Protein AF-A0A8J2F050-F1 (afdb_monomer_lite)

Sequence (295 aa):
QVCKSCNAADGFHLDASVQLCKQNVCYCDGGVAATGAACTTHNTQICTRCIDDGYRLEDKKCMKNVCNCENGEAETGALCIIDGGNICSKCDYDGYRIVPHPLSGANSCAQNICKCDDGDPATGPECTTHDANICTRCDDPANFRLEGGHCKQNNCTCTSGTPAGPTQLIPCSRHNGHICASCDHDGLTLDFRTGHCIQNVCRCDNGFAATGPDCRVNGSNTCDSCEHEGYRLEHGNCLENVCACLNGKSATGANCTANGGDICQTCENAGYTMDADKKCVQNICICDNGDARWG

Secondary structure (DSSP, 8-state):
---S---GGGTEEEETTTTEEEEPP-B-TTEEEP-GGG--STT-B-EEEE-STTEEEETTEEEEP--B-TTEEEP-GGG--STT-B-EEEE-TBTEEEEE-TTT--EEEEE---B-SSEEEP-GGG--STT-B-EEEES-TTTEEEETTEEEEP--B-TTEEEP-TTSSS---STT-B-EEEE-STTEEEETTTTEEEE-B-B-TTEEEPBGGG-SSTT-B-EEEESSTTEEEETTEEEEPB-B-TTEEEPBGGG-SSTT-B-EEEE-STTEEE-TTS-EEE-----TTS-----

Radius of gyration: 55.77 Å; chains: 1; bounding box: 109×32×174 Å

pLDDT: mean 90.18, std 8.24, range [50.69, 97.56]

Foldseek 3Di:
DAAPADDLQQQWGQDPVRRDIDGADEDADQADTDGTSQRSHHHYHAHPAGPQAQWGQDPRHTDGADEAADQADGDGGRLSRDHPHHAHPTGHAQFWDWDQDPPHRHTHIDGADEAAPFADGDHGNQNRHHPHHFHPDGNCLQQFDQDPRHTHGADEDEPFAAGAHCPALWHNRHHHHHAHRAGDDFQWGADSVGRHTDGAWEAADQAATDIGNQRRDRHHHFHPAGDDQQFDQDPRHTAGAWEDADQAATDIGNQHRHRPHHAHPDRDHPQWDQDPRRHTDGDDPDDPPDDDDDD

Structure (mmCIF, N/CA/C/O backbone):
data_AF-A0A8J2F050-F1
#
_entry.id   AF-A0A8J2F050-F1
#
loop_
_atom_site.group_PDB
_atom_site.id
_atom_site.type_symbol
_atom_site.label_atom_id
_atom_site.label_alt_id
_atom_site.label_comp_id
_atom_site.label_asym_id
_atom_site.label_entity_id
_atom_site.label_seq_id
_atom_site.pdbx_PDB_ins_code
_atom_site.Cartn_x
_atom_site.Cartn_y
_atom_site.Cartn_z
_atom_site.occupancy
_atom_site.B_iso_or_equiv
_atom_site.auth_seq_id
_atom_site.auth_comp_id
_atom_site.auth_asym_id
_atom_site.auth_atom_id
_atom_site.pdbx_PDB_model_num
ATOM 1 N N . GLN A 1 1 ? -50.524 -7.216 82.141 1.00 64.62 1 GLN A N 1
ATOM 2 C CA . GLN A 1 1 ? -49.276 -7.913 82.517 1.00 64.62 1 GLN A CA 1
ATOM 3 C C . GLN A 1 1 ? -48.123 -7.135 81.907 1.00 64.62 1 GLN A C 1
ATOM 5 O O . GLN A 1 1 ? -48.278 -6.688 80.781 1.00 64.62 1 GLN A O 1
ATOM 10 N N . VAL A 1 2 ? -47.039 -6.921 82.652 1.00 79.38 2 VAL A N 1
ATOM 11 C CA . VAL A 1 2 ? -45.817 -6.246 82.180 1.00 79.38 2 VAL A CA 1
ATOM 12 C C . VAL A 1 2 ? -44.709 -7.285 82.002 1.00 79.38 2 VAL A C 1
ATOM 14 O O . VAL A 1 2 ? -44.584 -8.196 82.822 1.00 79.38 2 VAL A O 1
ATOM 17 N N . CYS A 1 3 ? -43.953 -7.190 80.912 1.00 83.69 3 CYS A N 1
ATOM 18 C CA . CYS A 1 3 ? -42.915 -8.144 80.529 1.00 83.69 3 CYS A CA 1
ATOM 19 C C . CYS A 1 3 ? -41.569 -7.759 81.162 1.00 83.69 3 CYS A C 1
ATOM 21 O O . CYS A 1 3 ? -41.165 -6.605 81.100 1.00 83.69 3 CYS A O 1
ATOM 23 N N . LYS A 1 4 ? -40.847 -8.731 81.738 1.00 83.12 4 LYS A N 1
ATOM 24 C CA . LYS A 1 4 ? -39.485 -8.522 82.277 1.00 83.12 4 LYS A CA 1
ATOM 25 C C . LYS A 1 4 ? -38.400 -8.636 81.195 1.00 83.12 4 LYS A C 1
ATOM 27 O O . LYS A 1 4 ? -37.345 -8.023 81.306 1.00 83.12 4 LYS A O 1
ATOM 32 N N . SER A 1 5 ? -38.654 -9.436 80.166 1.00 86.25 5 SER A N 1
ATOM 33 C CA . SER A 1 5 ? -37.809 -9.623 78.986 1.00 86.25 5 SER A CA 1
ATOM 34 C C . SER A 1 5 ? -38.660 -10.186 77.843 1.00 86.25 5 SER A C 1
ATOM 36 O O . SER A 1 5 ? -39.777 -10.655 78.074 1.00 86.25 5 SER A O 1
ATOM 38 N N . CYS A 1 6 ? -38.139 -10.130 76.618 1.00 87.69 6 CYS A N 1
ATOM 39 C CA . CYS A 1 6 ? -38.795 -10.641 75.414 1.00 87.69 6 CYS A CA 1
ATOM 40 C C . CYS A 1 6 ? -37.850 -11.580 74.663 1.00 87.69 6 CYS A C 1
ATOM 42 O O . CYS A 1 6 ? -36.630 -11.411 74.733 1.00 87.69 6 CYS A O 1
ATOM 44 N N . ASN A 1 7 ? -38.403 -12.570 73.958 1.00 86.50 7 ASN A N 1
ATOM 45 C CA . ASN A 1 7 ? -37.595 -13.500 73.182 1.00 86.50 7 ASN A CA 1
ATOM 46 C C . ASN A 1 7 ? -37.161 -12.859 71.856 1.00 86.50 7 ASN A C 1
ATOM 48 O O . ASN A 1 7 ? -37.941 -12.769 70.907 1.00 86.50 7 ASN A O 1
ATOM 52 N N . ALA A 1 8 ? -35.896 -12.446 71.787 1.00 79.50 8 ALA A N 1
ATOM 53 C CA . ALA A 1 8 ? -35.310 -11.902 70.567 1.00 79.50 8 ALA A CA 1
ATOM 54 C C . ALA A 1 8 ? -35.255 -12.935 69.424 1.00 79.50 8 ALA A C 1
ATOM 56 O O . ALA A 1 8 ? -35.347 -12.547 68.261 1.00 79.50 8 ALA A O 1
ATOM 57 N N . ALA A 1 9 ? -35.163 -14.236 69.737 1.00 80.38 9 ALA A N 1
ATOM 58 C CA . ALA A 1 9 ? -35.137 -15.306 68.736 1.00 80.38 9 ALA A CA 1
ATOM 59 C C . ALA A 1 9 ? -36.493 -15.505 68.037 1.00 80.38 9 ALA A C 1
ATOM 61 O O . ALA A 1 9 ? -36.522 -15.919 66.883 1.00 80.38 9 ALA A O 1
ATOM 62 N N . ASP A 1 10 ? -37.599 -15.136 68.692 1.00 87.00 10 ASP A N 1
ATOM 63 C CA . ASP A 1 10 ? -38.940 -15.141 68.087 1.00 87.00 10 ASP A CA 1
ATOM 64 C C . ASP A 1 10 ? -39.255 -13.818 67.360 1.00 87.00 10 ASP A C 1
ATOM 66 O O . ASP A 1 10 ? -40.350 -13.636 66.828 1.00 87.00 10 ASP A O 1
ATOM 70 N N . GLY A 1 11 ? -38.298 -12.881 67.327 1.00 90.69 11 GLY A N 1
ATOM 71 C CA . GLY A 1 11 ? -38.446 -11.585 66.672 1.00 90.69 11 GLY A CA 1
ATOM 72 C C . GLY A 1 11 ? -39.205 -10.553 67.504 1.00 90.69 11 GLY A C 1
ATOM 73 O O . GLY A 1 11 ? -39.980 -9.784 66.940 1.00 90.69 11 GLY A O 1
ATOM 74 N N . PHE A 1 12 ? -39.007 -10.515 68.827 1.00 92.69 12 PHE A N 1
ATOM 75 C CA . PHE A 1 12 ? -39.613 -9.516 69.719 1.00 92.69 12 PHE A CA 1
ATOM 76 C C . PHE A 1 12 ? -38.568 -8.721 70.518 1.00 92.69 12 PHE A C 1
ATOM 78 O O . PHE A 1 12 ? -37.541 -9.262 70.926 1.00 92.69 12 PHE A O 1
ATOM 85 N N . HIS A 1 13 ? -38.869 -7.455 70.820 1.00 92.56 13 HIS A N 1
ATOM 86 C CA . HIS A 1 13 ? -38.111 -6.598 71.739 1.00 92.56 13 HIS A CA 1
ATOM 87 C C . HIS A 1 13 ? -39.018 -6.064 72.851 1.00 92.56 13 HIS A C 1
ATOM 89 O O . HIS A 1 13 ? -40.238 -5.983 72.695 1.00 92.56 13 HIS A O 1
ATOM 95 N N . LEU A 1 14 ? -38.418 -5.701 73.987 1.00 91.62 14 LEU A N 1
ATOM 96 C CA . LEU A 1 14 ? -39.129 -5.045 75.080 1.00 91.62 14 LEU A CA 1
ATOM 97 C C . LEU A 1 14 ? -39.243 -3.548 74.782 1.00 91.62 14 LEU A C 1
ATOM 99 O O . LEU A 1 14 ? -38.231 -2.851 74.720 1.00 91.62 14 LEU A O 1
ATOM 103 N N . ASP A 1 15 ? -40.465 -3.047 74.631 1.00 89.31 15 ASP A N 1
ATOM 104 C CA . ASP A 1 15 ? -40.714 -1.610 74.568 1.00 89.31 15 ASP A CA 1
ATOM 105 C C . ASP A 1 15 ? -40.617 -1.031 75.984 1.00 89.31 15 ASP A C 1
ATOM 107 O O . ASP A 1 15 ? -41.458 -1.307 76.844 1.00 89.31 15 ASP A O 1
ATOM 111 N N . ALA A 1 16 ? -39.573 -0.243 76.239 1.00 85.62 16 ALA A N 1
ATOM 112 C CA . ALA A 1 16 ? -39.291 0.292 77.567 1.00 85.62 16 ALA A CA 1
ATOM 113 C C . ALA A 1 16 ? -40.362 1.277 78.068 1.00 85.62 16 ALA A C 1
ATOM 115 O O . ALA A 1 16 ? -40.534 1.416 79.281 1.00 85.62 16 ALA A O 1
ATOM 116 N N . SER A 1 17 ? -41.096 1.931 77.161 1.00 86.62 17 SER A N 1
ATOM 117 C CA . SER A 1 17 ? -42.113 2.931 77.492 1.00 86.62 17 SER A CA 1
ATOM 118 C C . SER A 1 17 ? -43.409 2.297 77.991 1.00 86.62 17 SER A C 1
ATOM 120 O O . SER A 1 17 ? -44.083 2.882 78.835 1.00 86.62 17 SER A O 1
ATOM 122 N N . VAL A 1 18 ? -43.753 1.103 77.496 1.00 87.81 18 VAL A N 1
ATOM 123 C CA . VAL A 1 18 ? -44.990 0.394 77.882 1.00 87.81 18 VAL A CA 1
ATOM 124 C C . VAL A 1 18 ? -44.758 -0.946 78.587 1.00 87.81 18 VAL A C 1
ATOM 126 O O . VAL A 1 18 ? -45.719 -1.556 79.045 1.00 87.81 18 VAL A O 1
ATOM 129 N N . GLN A 1 19 ? -43.505 -1.400 78.710 1.00 89.69 19 GLN A N 1
ATOM 130 C CA . GLN A 1 19 ? -43.110 -2.674 79.330 1.00 89.69 19 GLN A CA 1
ATOM 131 C C . GLN A 1 19 ? -43.841 -3.888 78.724 1.00 89.69 19 GLN A C 1
ATOM 133 O O . GLN A 1 19 ? -44.281 -4.796 79.433 1.00 89.69 19 GLN A O 1
ATOM 138 N N . LEU A 1 20 ? -43.985 -3.901 77.395 1.00 91.56 20 LEU A N 1
ATOM 139 C CA . LEU A 1 20 ? -44.617 -4.976 76.625 1.00 91.56 20 LEU A CA 1
ATOM 140 C C . LEU A 1 20 ? -43.693 -5.447 75.502 1.00 91.56 20 LEU A C 1
ATOM 142 O O . LEU A 1 20 ? -42.908 -4.667 74.964 1.00 91.56 20 LEU A O 1
ATOM 146 N N . CYS A 1 21 ? -43.818 -6.718 75.123 1.00 90.81 21 CYS A N 1
ATOM 147 C CA . CYS A 1 21 ? -43.115 -7.248 73.961 1.00 90.81 21 CYS A CA 1
ATOM 148 C C . CYS A 1 21 ? -43.784 -6.781 72.670 1.00 90.81 21 CYS A C 1
ATOM 150 O O . CYS A 1 21 ? -44.961 -7.057 72.438 1.00 90.81 21 CYS A O 1
ATOM 152 N N . LYS A 1 22 ? -43.019 -6.104 71.815 1.00 92.31 22 LYS A N 1
ATOM 153 C CA . LYS A 1 22 ? -43.427 -5.734 70.460 1.00 92.31 22 LYS A CA 1
ATOM 154 C C . LYS A 1 22 ? -42.610 -6.514 69.448 1.00 92.31 22 LYS A C 1
ATOM 156 O O . LYS A 1 22 ? -41.449 -6.838 69.694 1.00 92.31 22 LYS A O 1
ATOM 161 N N . GLN A 1 23 ? -43.223 -6.817 68.310 1.00 93.00 23 GLN A N 1
ATOM 162 C CA . GLN A 1 23 ? -42.516 -7.459 67.213 1.00 93.00 23 GLN A CA 1
ATOM 163 C C . GLN A 1 23 ? -41.405 -6.530 66.709 1.00 93.00 23 GLN A C 1
ATOM 165 O O . GLN A 1 23 ? -41.578 -5.311 66.625 1.00 93.00 23 GLN A O 1
ATOM 170 N N . ASN A 1 24 ? -40.251 -7.103 66.400 1.00 94.12 24 ASN A N 1
ATOM 171 C CA . ASN A 1 24 ? -39.153 -6.383 65.792 1.00 94.12 24 ASN A CA 1
ATOM 172 C C . ASN A 1 24 ? -39.569 -5.933 64.393 1.00 94.12 24 ASN A C 1
ATOM 174 O O . ASN A 1 24 ? -40.033 -6.723 63.572 1.00 94.12 24 ASN A O 1
ATOM 178 N N . VAL A 1 25 ? -39.376 -4.646 64.134 1.00 95.44 25 VAL A N 1
ATOM 179 C CA . VAL A 1 25 ? -39.469 -4.063 62.795 1.00 95.44 25 VAL A CA 1
ATOM 180 C C . VAL A 1 25 ? -38.055 -3.908 62.254 1.00 95.44 25 VAL A C 1
ATOM 182 O O . VAL A 1 25 ? -37.254 -3.200 62.867 1.00 95.44 25 VAL A O 1
ATOM 185 N N . CYS A 1 26 ? -37.765 -4.579 61.144 1.00 96.50 26 CYS A N 1
ATOM 186 C CA . CYS A 1 26 ? -36.526 -4.445 60.387 1.00 96.50 26 CYS A CA 1
ATOM 187 C C . CYS A 1 26 ? -36.789 -3.618 59.129 1.00 96.50 26 CYS A C 1
ATOM 189 O O . CYS A 1 26 ? -37.917 -3.566 58.638 1.00 9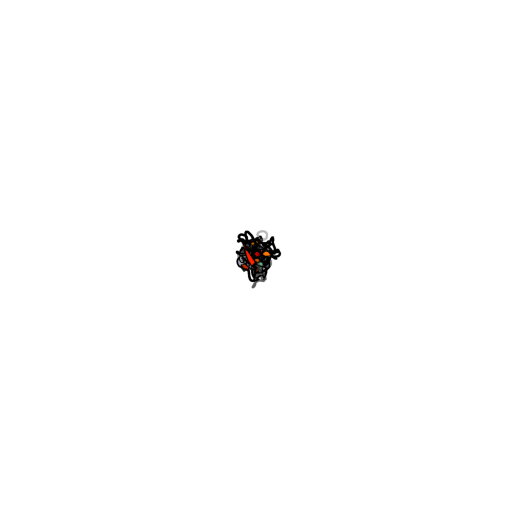6.50 26 CYS A O 1
ATOM 191 N N . TYR A 1 27 ? -35.739 -3.008 58.592 1.00 96.06 27 TYR A N 1
ATOM 192 C CA . TYR A 1 27 ? -35.771 -2.363 57.281 1.00 96.06 27 TYR A CA 1
ATOM 193 C C . TYR A 1 27 ? -34.778 -3.043 56.336 1.00 96.06 27 TYR A C 1
ATOM 195 O O . TYR A 1 27 ? -33.948 -3.854 56.752 1.00 96.06 27 TYR A O 1
ATOM 203 N N . CYS A 1 28 ? -34.894 -2.756 55.046 1.00 96.12 28 CYS A N 1
ATOM 204 C CA . CYS A 1 28 ? -33.950 -3.219 54.042 1.00 96.12 28 CYS A CA 1
ATOM 205 C C . CYS A 1 28 ? -33.912 -2.215 52.895 1.00 96.12 28 CYS A C 1
ATOM 207 O O . CYS A 1 28 ? -34.900 -2.053 52.181 1.00 96.12 28 CYS A O 1
ATOM 209 N N . ASP A 1 29 ? -32.766 -1.568 52.719 1.00 93.56 29 ASP A N 1
ATOM 210 C CA . ASP A 1 29 ? -32.526 -0.704 51.570 1.00 93.56 29 ASP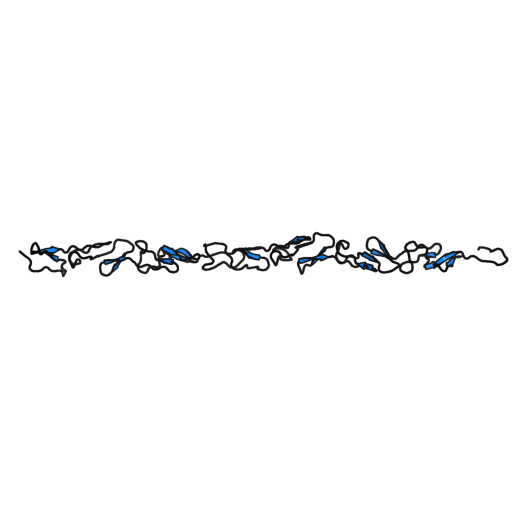 A CA 1
ATOM 211 C C . ASP A 1 29 ? -32.241 -1.578 50.338 1.00 93.56 29 ASP A C 1
ATOM 213 O O . ASP A 1 29 ? -31.371 -2.450 50.387 1.00 93.56 29 ASP A O 1
ATOM 217 N N . GLY A 1 30 ? -33.003 -1.379 49.259 1.00 88.62 30 GLY A N 1
ATOM 218 C CA . GLY A 1 30 ? -32.859 -2.105 47.987 1.00 88.62 30 GLY A CA 1
ATOM 219 C C . GLY A 1 30 ? -33.354 -3.558 47.979 1.00 88.62 30 GLY A C 1
ATOM 220 O O . GLY A 1 30 ? -32.995 -4.357 47.106 1.00 88.62 30 GLY A O 1
ATOM 221 N N . GLY A 1 31 ? -34.184 -3.943 48.954 1.00 94.50 31 GLY A N 1
ATOM 222 C CA . GLY A 1 31 ? -34.685 -5.311 49.053 1.00 94.50 31 GLY A CA 1
ATOM 223 C C . GLY A 1 31 ? -35.907 -5.493 49.948 1.00 94.50 31 GLY A C 1
ATOM 224 O O . GLY A 1 31 ? -36.623 -4.555 50.287 1.00 94.50 31 GLY A O 1
ATOM 225 N N . VAL A 1 32 ? -36.166 -6.746 50.322 1.00 96.44 32 VAL A N 1
ATOM 226 C CA . VAL A 1 32 ? -37.293 -7.124 51.188 1.00 96.44 32 VAL A CA 1
ATOM 227 C C . VAL A 1 32 ? -36.821 -7.266 52.630 1.00 96.44 32 VAL A C 1
ATOM 229 O O . VAL A 1 32 ? -36.019 -8.153 52.935 1.00 96.44 32 VAL A O 1
ATOM 232 N N . ALA A 1 33 ? -37.360 -6.438 53.526 1.00 96.69 33 ALA A N 1
ATOM 233 C CA . ALA A 1 33 ? -37.075 -6.510 54.957 1.00 96.69 33 ALA A CA 1
ATOM 234 C C . ALA A 1 33 ? -37.544 -7.836 55.580 1.00 96.69 33 ALA A C 1
ATOM 236 O O . ALA A 1 33 ? -38.615 -8.356 55.260 1.00 96.69 33 ALA A O 1
ATOM 237 N N . ALA A 1 34 ? -36.738 -8.384 56.487 1.00 95.75 34 ALA A N 1
ATOM 238 C CA . ALA A 1 34 ? -37.087 -9.566 57.261 1.00 95.75 34 ALA A CA 1
ATOM 239 C C . ALA A 1 34 ? -38.251 -9.284 58.218 1.00 95.75 34 ALA A C 1
ATOM 241 O O . ALA A 1 34 ? -38.371 -8.199 58.786 1.00 95.75 34 ALA A O 1
ATOM 242 N N . THR A 1 35 ? -39.092 -10.293 58.429 1.00 94.56 35 THR A N 1
ATOM 243 C CA . THR A 1 35 ? -40.250 -10.237 59.330 1.00 94.56 35 THR A CA 1
ATOM 244 C C . THR A 1 35 ? -40.251 -11.444 60.271 1.00 94.56 35 THR A C 1
ATOM 246 O O . THR A 1 35 ? -39.539 -12.426 60.040 1.00 94.56 35 THR A O 1
ATOM 249 N N . GLY A 1 36 ? -41.023 -11.378 61.362 1.00 91.75 36 GLY A N 1
ATOM 250 C CA . GLY A 1 36 ? -41.098 -12.473 62.337 1.00 91.75 36 GLY A CA 1
ATOM 251 C C . GLY A 1 36 ? -39.746 -12.798 62.976 1.00 91.75 36 GLY A C 1
ATOM 252 O O . GLY A 1 36 ? -38.922 -11.909 63.187 1.00 91.75 36 GLY A O 1
ATOM 253 N N . ALA A 1 37 ? -39.505 -14.085 63.232 1.00 92.50 37 ALA A N 1
ATOM 254 C CA . ALA A 1 37 ? -38.274 -14.588 63.847 1.00 92.50 37 ALA A CA 1
ATOM 255 C C . ALA A 1 37 ? -36.991 -14.259 63.053 1.00 92.50 37 ALA A C 1
ATOM 257 O O . ALA A 1 37 ? -35.904 -14.210 63.624 1.00 92.50 37 ALA A O 1
ATOM 258 N N . ALA A 1 38 ? -37.093 -13.985 61.745 1.00 93.31 38 ALA A N 1
ATOM 259 C CA . ALA A 1 38 ? -35.943 -13.582 60.933 1.00 93.31 38 ALA A CA 1
ATOM 260 C C . ALA A 1 38 ? -35.466 -12.148 61.240 1.00 93.31 38 ALA A C 1
ATOM 262 O O . ALA A 1 38 ? -34.299 -11.828 61.005 1.00 93.31 38 ALA A O 1
ATOM 263 N N . CYS A 1 39 ? -36.338 -11.293 61.790 1.00 94.94 39 CYS A N 1
ATOM 264 C CA . CYS A 1 39 ? -35.989 -9.956 62.257 1.00 94.94 39 CYS A CA 1
ATOM 265 C C . CYS A 1 39 ? -35.477 -10.022 63.707 1.00 94.94 39 CYS A C 1
ATOM 267 O O . CYS A 1 39 ? -36.205 -9.781 64.669 1.00 94.94 39 CYS A O 1
ATOM 269 N N . THR A 1 40 ? -34.208 -10.391 63.881 1.00 92.56 40 THR A N 1
ATOM 270 C CA . THR A 1 40 ? -33.625 -10.711 65.200 1.00 92.56 40 THR A CA 1
ATOM 271 C C . THR A 1 40 ? -33.398 -9.497 66.100 1.00 92.56 40 THR A C 1
ATOM 273 O O . THR A 1 40 ? -33.141 -9.644 67.294 1.00 92.56 40 THR A O 1
ATOM 276 N N . THR A 1 41 ? -33.441 -8.282 65.552 1.00 92.12 41 THR A N 1
ATOM 277 C CA . THR A 1 41 ? -33.183 -7.050 66.305 1.00 92.12 41 THR A CA 1
ATOM 278 C C . THR A 1 41 ? -34.050 -5.929 65.753 1.00 92.12 41 THR A C 1
ATOM 280 O O . THR A 1 41 ? -34.156 -5.761 64.544 1.00 92.12 41 THR A O 1
ATOM 283 N N . HIS A 1 42 ? -34.707 -5.174 66.632 1.00 91.88 42 HIS A N 1
ATOM 284 C CA . HIS A 1 42 ? -35.528 -4.048 66.205 1.00 91.88 42 HIS A CA 1
ATOM 285 C C . HIS A 1 42 ? -34.667 -2.927 65.612 1.00 91.88 42 HIS A C 1
ATOM 287 O O . HIS A 1 42 ? -33.605 -2.606 66.144 1.00 91.88 42 HIS A O 1
ATOM 293 N N . ASN A 1 43 ? -35.167 -2.311 64.540 1.00 92.25 43 ASN A N 1
ATOM 294 C CA . ASN A 1 43 ? -34.572 -1.170 63.857 1.00 92.25 43 ASN A CA 1
ATOM 295 C C . ASN A 1 43 ? -33.184 -1.461 63.263 1.00 92.25 43 ASN A C 1
ATOM 297 O O . ASN A 1 43 ? -32.309 -0.595 63.241 1.00 92.25 43 ASN A O 1
ATOM 301 N N . THR A 1 44 ? -32.975 -2.687 62.777 1.00 94.38 44 THR A N 1
ATOM 302 C CA . THR A 1 44 ? -31.764 -3.072 62.047 1.00 94.38 44 THR A CA 1
ATOM 303 C C . THR A 1 44 ? -32.067 -3.400 60.590 1.00 94.38 44 THR A C 1
ATOM 305 O O . THR A 1 44 ? -33.189 -3.770 60.224 1.00 94.38 44 THR A O 1
ATOM 308 N N . GLN A 1 45 ? -31.039 -3.251 59.753 1.00 95.38 45 GLN A N 1
ATOM 309 C CA . GLN A 1 45 ? -31.098 -3.647 58.356 1.00 95.38 45 GLN A CA 1
ATOM 310 C C . GLN A 1 45 ? -30.942 -5.166 58.257 1.00 95.38 45 GLN A C 1
ATOM 312 O O . GLN A 1 45 ? -29.851 -5.692 58.484 1.00 95.38 45 GLN A O 1
ATOM 317 N N . ILE A 1 46 ? -32.034 -5.860 57.939 1.00 95.88 46 ILE A N 1
ATOM 318 C CA . ILE A 1 46 ? -32.040 -7.304 57.697 1.00 95.88 46 ILE A CA 1
ATOM 319 C C . ILE A 1 46 ? -32.881 -7.566 56.453 1.00 95.88 46 ILE A C 1
ATOM 321 O O . ILE A 1 46 ? -34.104 -7.454 56.470 1.00 95.88 46 ILE A O 1
ATOM 325 N N . CYS A 1 47 ? -32.206 -7.931 55.377 1.00 97.25 47 CYS A N 1
ATOM 326 C CA . CYS A 1 47 ? -32.763 -8.242 54.075 1.00 97.25 47 CYS A CA 1
ATOM 327 C C . CYS A 1 47 ? -32.942 -9.756 53.912 1.00 97.25 47 CYS A C 1
ATOM 329 O O . CYS A 1 47 ? -32.088 -10.546 54.316 1.00 97.25 47 CYS A O 1
ATOM 331 N N . THR A 1 48 ? -34.047 -10.164 53.290 1.00 96.44 48 THR A N 1
ATOM 332 C CA . THR A 1 48 ? -34.314 -11.565 52.902 1.00 96.44 48 THR A CA 1
ATOM 333 C C . THR A 1 48 ? -33.968 -11.839 51.444 1.00 96.44 48 THR A C 1
ATOM 335 O O . THR A 1 48 ? -33.599 -12.956 51.097 1.00 96.44 48 THR A O 1
ATOM 338 N N . ARG A 1 49 ? -34.064 -10.814 50.595 1.00 95.50 49 ARG A N 1
ATOM 339 C CA . ARG A 1 49 ? -33.573 -10.793 49.216 1.00 95.50 49 ARG A CA 1
ATOM 340 C C . ARG A 1 49 ? -33.413 -9.353 48.759 1.00 95.50 49 ARG A C 1
ATOM 342 O O . ARG A 1 49 ? -34.113 -8.475 49.268 1.00 95.50 49 ARG A O 1
ATOM 349 N N . CYS A 1 50 ? -32.565 -9.149 47.765 1.00 95.06 50 CYS A N 1
ATOM 350 C CA . CYS A 1 50 ? -32.484 -7.890 47.037 1.00 95.06 50 CYS A CA 1
ATOM 351 C C . CYS A 1 50 ? -33.501 -7.900 45.896 1.00 95.06 50 CYS A C 1
ATOM 353 O O . CYS A 1 50 ? -33.843 -8.965 45.375 1.00 95.06 50 CYS A O 1
ATOM 355 N N . ILE A 1 51 ? -34.071 -6.735 45.604 1.00 92.50 51 ILE A N 1
ATOM 356 C CA . ILE A 1 51 ? -35.026 -6.553 44.499 1.00 92.50 51 ILE A CA 1
ATOM 357 C C . ILE A 1 51 ? -34.408 -5.673 43.416 1.00 92.50 51 ILE A C 1
ATOM 359 O O . ILE A 1 51 ? -34.749 -5.831 42.250 1.00 92.50 51 ILE A O 1
ATOM 363 N N . ASP A 1 52 ? -33.496 -4.787 43.807 1.00 89.56 52 ASP A N 1
ATOM 364 C CA . ASP A 1 52 ? -32.796 -3.919 42.879 1.00 89.56 52 ASP A CA 1
ATOM 365 C C . ASP A 1 52 ? -31.742 -4.723 42.110 1.00 89.56 52 ASP A C 1
ATOM 367 O O . ASP A 1 52 ? -30.917 -5.426 42.706 1.00 89.56 52 ASP A O 1
ATOM 371 N N . ASP A 1 53 ? -31.760 -4.604 40.783 1.00 88.25 53 ASP A N 1
ATOM 372 C CA . ASP A 1 53 ? -30.711 -5.153 39.928 1.00 88.25 53 ASP A CA 1
ATOM 373 C C . ASP A 1 53 ? -29.351 -4.554 40.308 1.00 88.25 53 ASP A C 1
ATOM 375 O O . ASP A 1 53 ? -29.246 -3.404 40.744 1.00 88.25 53 ASP A O 1
ATOM 379 N N . GLY A 1 54 ? -28.285 -5.336 40.143 1.00 90.19 54 GLY A N 1
ATOM 380 C CA . GLY A 1 54 ? -26.939 -4.905 40.521 1.00 90.19 54 GLY A CA 1
ATOM 381 C C . GLY A 1 54 ? -26.621 -5.022 42.013 1.00 90.19 54 GLY A C 1
ATOM 382 O O . GLY A 1 54 ? -25.615 -4.471 42.463 1.00 90.19 54 GLY A O 1
ATOM 383 N N . TYR A 1 55 ? -27.448 -5.735 42.782 1.00 93.94 55 TYR A N 1
ATOM 384 C CA . TYR A 1 55 ? -27.211 -6.022 44.195 1.00 93.94 55 TYR A CA 1
ATOM 385 C C . TYR A 1 55 ? -27.235 -7.528 44.482 1.00 93.94 55 TYR A C 1
ATOM 387 O O . TYR A 1 55 ? -28.086 -8.264 43.982 1.00 93.94 55 TYR A O 1
ATOM 395 N N . ARG A 1 56 ? -26.340 -7.973 45.367 1.00 94.56 56 ARG A N 1
ATOM 396 C CA . ARG A 1 56 ? -26.317 -9.317 45.955 1.00 94.56 56 ARG A CA 1
ATOM 397 C C . ARG A 1 56 ? -26.677 -9.263 47.434 1.00 94.56 56 ARG A C 1
ATOM 399 O O . ARG A 1 56 ? -26.412 -8.277 48.122 1.00 94.56 56 ARG A O 1
ATOM 406 N N . LEU A 1 57 ? -27.253 -10.350 47.938 1.00 94.94 57 LEU A N 1
ATOM 407 C CA . LEU A 1 57 ? -27.473 -10.518 49.371 1.00 94.94 57 LEU A CA 1
ATOM 408 C C . LEU A 1 57 ? -26.185 -11.036 50.022 1.00 94.94 57 LEU A C 1
ATOM 410 O O . LEU A 1 57 ? -25.781 -12.168 49.775 1.00 94.94 57 LEU A O 1
ATOM 414 N N . GLU A 1 58 ? -25.577 -10.231 50.884 1.00 95.25 58 GLU A N 1
ATOM 415 C CA . GLU A 1 58 ? -24.375 -10.576 51.648 1.00 95.25 58 GLU A CA 1
ATOM 416 C C . GLU A 1 58 ? -24.573 -10.128 53.100 1.00 95.25 58 GLU A C 1
ATOM 418 O O . GLU A 1 58 ? -25.040 -9.018 53.353 1.00 95.25 58 GLU A O 1
ATOM 423 N N . ASP A 1 59 ? -24.328 -11.020 54.064 1.00 94.06 59 ASP A N 1
ATOM 424 C CA . ASP A 1 59 ? -24.550 -10.771 55.499 1.00 94.06 59 ASP A CA 1
ATOM 425 C C . ASP A 1 59 ? -25.924 -10.162 55.842 1.00 94.06 59 ASP A C 1
ATOM 427 O O . ASP A 1 59 ? -26.065 -9.300 56.713 1.00 94.06 59 ASP A O 1
ATOM 431 N N . LYS A 1 60 ? -26.974 -10.640 55.156 1.00 94.56 60 LYS A N 1
ATOM 432 C CA . LYS A 1 60 ? -28.362 -10.152 55.273 1.00 94.56 60 LYS A CA 1
ATOM 433 C C . LYS A 1 60 ? -28.524 -8.671 54.905 1.00 94.56 60 LYS A C 1
ATOM 435 O O . LYS A 1 60 ? -29.466 -8.028 55.360 1.00 94.56 60 LYS A O 1
ATOM 440 N N . LYS A 1 61 ? -27.646 -8.120 54.074 1.00 95.38 61 LYS A N 1
ATOM 441 C CA . LYS A 1 61 ? -27.754 -6.775 53.502 1.00 95.38 61 LYS A CA 1
ATOM 442 C C . LYS A 1 61 ? -27.647 -6.851 51.987 1.00 95.38 61 LYS A C 1
ATOM 444 O O . LYS A 1 61 ? -27.064 -7.787 51.447 1.00 95.38 61 LYS A O 1
ATOM 449 N N . CYS A 1 62 ? -28.226 -5.871 51.306 1.00 95.50 62 CYS A N 1
ATOM 450 C CA . CYS A 1 62 ? -28.077 -5.739 49.864 1.00 95.50 62 CYS A CA 1
ATOM 451 C C . CYS A 1 62 ? -26.818 -4.941 49.552 1.00 95.50 62 CYS A C 1
ATOM 453 O O . CYS A 1 62 ? -26.768 -3.728 49.744 1.00 95.50 62 CYS A O 1
ATOM 455 N N . MET A 1 63 ? -25.791 -5.654 49.101 1.00 95.06 63 MET A N 1
ATOM 456 C CA . MET A 1 63 ? -24.497 -5.101 48.726 1.00 95.06 63 MET A CA 1
ATOM 457 C C . MET A 1 63 ? -24.439 -4.966 47.210 1.00 95.06 63 MET A C 1
ATOM 459 O O . MET A 1 63 ? -24.910 -5.844 46.495 1.00 95.06 63 MET A O 1
ATOM 463 N N . LYS A 1 64 ? -23.872 -3.867 46.706 1.00 94.88 64 LYS A N 1
ATOM 464 C CA . LYS A 1 64 ? -23.694 -3.681 45.260 1.00 94.88 64 LYS A CA 1
ATOM 465 C C . LYS A 1 64 ? -22.783 -4.772 44.703 1.00 94.88 64 LYS A C 1
ATOM 467 O O . LYS A 1 64 ? -21.750 -5.077 45.306 1.00 94.88 64 LYS A O 1
ATOM 472 N N . ASN A 1 65 ? -23.148 -5.300 43.544 1.00 94.00 65 ASN A N 1
ATOM 473 C CA . ASN A 1 65 ? -22.286 -6.174 42.768 1.00 94.00 65 ASN A CA 1
ATOM 474 C C . ASN A 1 65 ? -21.017 -5.420 42.356 1.00 94.00 65 ASN A C 1
ATOM 476 O O . ASN A 1 65 ? -21.050 -4.215 42.090 1.00 94.00 65 ASN A O 1
ATOM 480 N N . VAL A 1 66 ? -19.899 -6.139 42.317 1.00 95.62 66 VAL A N 1
ATOM 481 C CA . VAL A 1 66 ? -18.615 -5.623 41.842 1.00 95.62 66 VAL A CA 1
ATOM 482 C C . VAL A 1 66 ? -18.296 -6.309 40.524 1.00 95.62 66 VAL A C 1
ATOM 484 O O . VAL A 1 66 ? -17.994 -7.499 40.500 1.00 95.62 66 VAL A O 1
ATOM 487 N N . CYS A 1 67 ? -18.386 -5.566 39.426 1.00 94.69 67 CYS A N 1
ATOM 488 C CA . CYS A 1 67 ? -18.023 -6.066 38.108 1.00 94.69 67 CYS A CA 1
ATOM 489 C C . CYS A 1 67 ? -16.555 -5.793 37.808 1.00 94.69 67 CYS A C 1
ATOM 491 O O . CYS A 1 67 ? -15.945 -4.871 38.349 1.00 94.69 67 CYS A O 1
ATOM 493 N N . ASN A 1 68 ? -16.018 -6.594 36.899 1.00 94.75 68 ASN A N 1
ATOM 494 C CA . ASN A 1 68 ? -14.718 -6.388 36.286 1.00 94.75 68 ASN A CA 1
ATOM 495 C C . ASN A 1 68 ? -14.927 -6.126 34.792 1.00 94.75 68 ASN A C 1
ATOM 497 O O . ASN A 1 68 ? -15.964 -6.471 34.233 1.00 94.75 68 ASN A O 1
ATOM 501 N N . CYS A 1 69 ? -13.939 -5.550 34.128 1.00 93.38 69 CYS A N 1
ATOM 502 C CA . CYS A 1 69 ? -13.903 -5.500 32.674 1.00 93.38 69 CYS A CA 1
ATOM 503 C C . CYS A 1 69 ? -12.461 -5.719 32.235 1.00 93.38 69 CYS A C 1
ATOM 505 O O . CYS A 1 69 ? -11.542 -5.088 32.752 1.00 93.38 69 CYS A O 1
ATOM 507 N N . GLU A 1 70 ? -12.263 -6.648 31.307 1.00 92.00 70 GLU A N 1
ATOM 508 C CA . GLU A 1 70 ? -10.960 -6.841 30.680 1.00 92.00 70 GLU A CA 1
ATOM 509 C C . GLU A 1 70 ? -10.856 -5.899 29.481 1.00 92.00 70 GLU A C 1
ATOM 511 O O . GLU A 1 70 ? -11.713 -5.931 28.599 1.00 92.00 70 GLU A O 1
ATOM 516 N N . ASN A 1 71 ? -9.784 -5.101 29.427 1.00 91.12 71 ASN A N 1
ATOM 517 C CA . ASN A 1 71 ? -9.549 -4.098 28.379 1.00 91.12 71 ASN A CA 1
ATOM 518 C C . ASN A 1 71 ? -10.632 -3.005 28.340 1.00 91.12 71 ASN A C 1
ATOM 520 O O . ASN A 1 71 ? -11.107 -2.626 27.266 1.00 91.12 71 ASN A O 1
ATOM 524 N N . GLY A 1 72 ? -11.048 -2.521 29.511 1.00 93.06 72 GLY A N 1
ATOM 525 C CA . GLY A 1 72 ? -12.028 -1.453 29.620 1.00 93.06 72 GLY A CA 1
ATOM 526 C C . GLY A 1 72 ? -12.405 -1.080 31.046 1.00 93.06 72 GLY A C 1
ATOM 527 O O . GLY A 1 72 ? -11.829 -1.540 32.032 1.00 93.06 72 GLY A O 1
ATOM 528 N N . GLU A 1 73 ? -13.435 -0.249 31.138 1.00 94.44 73 GLU A N 1
ATOM 529 C CA . GLU A 1 73 ? -14.010 0.231 32.385 1.00 94.44 73 GLU A CA 1
ATOM 530 C C . GLU A 1 73 ? -15.154 -0.699 32.813 1.00 94.44 73 GLU A C 1
ATOM 532 O O . GLU A 1 73 ? -16.080 -0.981 32.045 1.00 94.44 73 GLU A O 1
ATOM 537 N N . ALA A 1 74 ? -15.094 -1.189 34.053 1.00 94.75 74 ALA A N 1
ATOM 538 C CA . ALA A 1 74 ? -16.134 -2.048 34.608 1.00 94.75 74 ALA A CA 1
ATOM 539 C C . ALA A 1 74 ? -17.473 -1.307 34.736 1.00 94.75 74 ALA A C 1
ATOM 541 O O . ALA A 1 74 ? -17.532 -0.123 35.074 1.00 94.75 74 ALA A O 1
ATOM 542 N N . GLU A 1 75 ? -18.560 -2.023 34.477 1.00 95.19 75 GLU A N 1
ATOM 543 C CA . GLU A 1 75 ? -19.920 -1.525 34.641 1.00 95.19 75 GLU A CA 1
ATOM 544 C C . GLU A 1 75 ? -20.286 -1.358 36.122 1.00 95.19 75 GLU A C 1
ATOM 546 O O . GLU A 1 75 ? -19.793 -2.081 36.992 1.00 95.19 75 GLU A O 1
ATOM 551 N N . THR A 1 76 ? -21.173 -0.409 36.429 1.00 93.69 76 THR A N 1
ATOM 552 C CA . THR A 1 76 ? -21.597 -0.145 37.813 1.00 93.69 76 THR A CA 1
ATOM 553 C C . THR A 1 76 ? -23.114 -0.038 37.942 1.00 93.69 76 THR A C 1
ATOM 555 O O . THR A 1 76 ? -23.841 0.184 36.976 1.00 93.69 76 THR A O 1
ATOM 558 N N . GLY A 1 77 ? -23.624 -0.198 39.166 1.00 90.44 77 GLY A N 1
ATOM 559 C CA . GLY A 1 77 ? -25.058 -0.084 39.437 1.00 90.44 77 GLY A CA 1
ATOM 560 C C . GLY A 1 77 ? -25.867 -1.225 38.816 1.00 90.44 77 GLY A C 1
ATOM 561 O O . GLY A 1 77 ? -25.411 -2.365 38.791 1.00 90.44 77 GLY A O 1
ATOM 562 N N . ALA A 1 78 ? -27.071 -0.915 38.327 1.00 90.31 78 ALA A N 1
ATOM 563 C CA . ALA A 1 78 ? -28.057 -1.913 37.904 1.00 90.31 78 ALA A CA 1
ATOM 564 C C . ALA A 1 78 ? -27.608 -2.800 36.729 1.00 90.31 78 ALA A C 1
ATOM 566 O O . ALA A 1 78 ? -28.066 -3.931 36.606 1.00 90.31 78 ALA A O 1
ATOM 567 N N . LEU A 1 79 ? -26.693 -2.313 35.885 1.00 90.25 79 LEU A N 1
ATOM 568 C CA . LEU A 1 79 ? -26.170 -3.072 34.745 1.00 90.25 79 LEU A CA 1
ATOM 569 C C . LEU A 1 79 ? -25.077 -4.076 35.147 1.00 90.25 79 LEU A C 1
ATOM 571 O O . LEU A 1 79 ? -24.801 -5.015 34.399 1.00 90.25 79 LEU A O 1
ATOM 575 N N . CYS A 1 80 ? -24.509 -3.951 36.351 1.00 92.38 80 CYS A N 1
ATOM 576 C CA . CYS A 1 80 ? -23.620 -4.953 36.930 1.00 92.38 80 CYS A CA 1
ATOM 577 C C . CYS A 1 80 ? -24.432 -6.125 37.514 1.00 92.38 80 CYS A C 1
ATOM 579 O O . CYS A 1 80 ? -24.476 -6.354 38.719 1.00 92.38 80 CYS A O 1
ATOM 581 N N . ILE A 1 81 ? -25.144 -6.859 36.660 1.00 89.06 81 ILE A N 1
ATOM 582 C CA . ILE A 1 81 ? -26.183 -7.825 37.065 1.00 89.06 81 ILE A CA 1
ATOM 583 C C . ILE A 1 81 ? -25.662 -9.066 37.808 1.00 89.06 81 ILE A C 1
ATOM 585 O O . ILE A 1 81 ? -26.435 -9.747 38.479 1.00 89.06 81 ILE A O 1
ATOM 589 N N . ILE A 1 82 ? -24.364 -9.366 37.710 1.00 88.75 82 ILE A N 1
ATOM 590 C CA . ILE A 1 82 ? -23.732 -10.534 38.334 1.00 88.75 82 ILE A CA 1
ATOM 591 C C . ILE A 1 82 ? -22.459 -10.074 39.043 1.00 88.75 82 ILE A C 1
ATOM 593 O O . ILE A 1 82 ? -21.595 -9.449 38.429 1.00 88.75 82 ILE A O 1
ATOM 597 N N . ASP A 1 83 ? -22.332 -10.412 40.325 1.00 91.19 83 ASP A N 1
ATOM 598 C CA . ASP A 1 83 ? -21.114 -10.154 41.091 1.00 91.19 83 ASP A CA 1
ATOM 599 C C . ASP A 1 83 ? -19.907 -10.892 40.496 1.00 91.19 83 ASP A C 1
ATOM 601 O O . ASP A 1 83 ? -19.987 -12.078 40.174 1.00 91.19 83 ASP A O 1
ATOM 605 N N . GLY A 1 84 ? -18.799 -10.176 40.304 1.00 90.75 84 GLY A N 1
ATOM 606 C CA . GLY A 1 84 ? -17.610 -10.674 39.614 1.00 90.75 84 GLY A CA 1
ATOM 607 C C . GLY A 1 84 ? -17.756 -10.803 38.093 1.00 90.75 84 GLY A C 1
ATOM 608 O O . GLY A 1 84 ? -16.823 -11.273 37.441 1.00 90.75 84 GLY A O 1
ATOM 609 N N . GLY A 1 85 ? -18.892 -10.402 37.509 1.00 90.19 85 GLY A N 1
ATOM 610 C CA . GLY A 1 85 ? -19.128 -10.476 36.067 1.00 90.19 85 GLY A CA 1
ATOM 611 C C . GLY A 1 85 ? -18.159 -9.603 35.262 1.00 90.19 85 GLY A C 1
ATOM 612 O O . GLY A 1 85 ? -17.841 -8.487 35.673 1.00 90.19 85 GLY A O 1
ATOM 613 N N . ASN A 1 86 ? -17.714 -10.102 34.101 1.00 92.06 86 ASN A N 1
ATOM 614 C CA . ASN A 1 86 ? -16.974 -9.311 33.114 1.00 92.06 86 ASN A CA 1
ATOM 615 C C . ASN A 1 86 ? -17.975 -8.485 32.291 1.00 92.06 86 ASN A C 1
ATOM 617 O O . ASN A 1 86 ? -18.517 -8.973 31.298 1.00 92.06 86 ASN A O 1
ATOM 621 N N . ILE A 1 87 ? -18.312 -7.294 32.786 1.00 93.88 87 ILE A N 1
ATOM 622 C CA . ILE A 1 87 ? -19.297 -6.397 32.177 1.00 93.88 87 ILE A CA 1
ATOM 623 C C . ILE A 1 87 ? -18.651 -5.027 32.025 1.00 93.88 87 ILE A C 1
ATOM 625 O O . ILE A 1 87 ? -18.229 -4.417 33.007 1.00 93.88 87 ILE A O 1
ATOM 629 N N . CYS A 1 88 ? -18.580 -4.559 30.787 1.00 94.75 88 CYS A N 1
ATOM 630 C CA . CYS A 1 88 ? -17.861 -3.357 30.401 1.00 94.75 88 CYS A CA 1
ATOM 631 C C . CYS A 1 88 ? -18.830 -2.214 30.088 1.00 94.75 88 CYS A C 1
ATOM 633 O O . CYS A 1 88 ? -19.686 -2.351 29.213 1.00 94.75 88 CYS A O 1
ATOM 635 N N . SER A 1 89 ? -18.656 -1.068 30.746 1.00 94.25 89 SER A N 1
ATOM 636 C CA . SER A 1 89 ? -19.368 0.173 30.399 1.00 94.25 89 SER A CA 1
ATOM 637 C C . SER A 1 89 ? -18.727 0.868 29.196 1.00 94.25 89 SER A C 1
ATOM 639 O O . SER A 1 89 ? -19.394 1.537 28.403 1.00 94.25 89 SER A O 1
ATOM 641 N N . LYS A 1 90 ? -17.417 0.671 29.036 1.00 93.31 90 LYS A N 1
ATOM 642 C CA . LYS A 1 90 ? -16.596 1.219 27.963 1.00 93.31 90 LYS A CA 1
ATOM 643 C C . LYS A 1 90 ? -15.371 0.334 27.760 1.00 93.31 90 LYS A C 1
ATOM 645 O O . LYS A 1 90 ? -14.892 -0.270 28.713 1.00 93.31 90 LYS A O 1
ATOM 650 N N . CYS A 1 91 ? -14.857 0.279 26.537 1.00 93.62 91 CYS A N 1
ATOM 651 C CA . CYS A 1 91 ? -13.587 -0.382 26.246 1.00 93.62 91 CYS A CA 1
ATOM 652 C C . CYS A 1 91 ? -12.424 0.612 26.242 1.00 93.62 91 CYS A C 1
ATOM 654 O O . CYS A 1 91 ? -12.601 1.777 25.870 1.00 93.62 91 CYS A O 1
ATOM 656 N N . ASP A 1 92 ? -11.253 0.139 26.662 1.00 84.25 92 ASP A N 1
ATOM 657 C CA . ASP A 1 92 ? -10.004 0.898 26.637 1.00 84.25 92 ASP A CA 1
ATOM 658 C C . ASP A 1 92 ? -9.566 1.182 25.191 1.00 84.25 92 ASP A C 1
ATOM 660 O O . ASP A 1 92 ? -10.035 0.518 24.267 1.00 84.25 92 ASP A O 1
ATOM 664 N N . TYR A 1 93 ? -8.703 2.203 25.050 1.00 71.25 93 TYR A N 1
ATOM 665 C CA . TYR A 1 93 ? -8.178 2.889 23.851 1.00 71.25 93 TYR A CA 1
ATOM 666 C C . TYR A 1 93 ? -8.371 2.221 22.476 1.00 71.25 93 TYR A C 1
ATOM 668 O O . TYR A 1 93 ? -8.274 1.006 22.338 1.00 71.25 93 TYR A O 1
ATOM 676 N N . ASP A 1 94 ? -8.542 3.070 21.453 1.00 75.62 94 ASP A N 1
ATOM 677 C CA . ASP A 1 94 ? -8.528 2.803 20.006 1.00 75.62 94 ASP A CA 1
ATOM 678 C C . ASP A 1 94 ? -7.985 1.406 19.647 1.00 75.62 94 ASP A C 1
ATOM 680 O O . ASP A 1 94 ? -6.785 1.227 19.521 1.00 75.62 94 ASP A O 1
ATOM 684 N N . GLY A 1 95 ? -8.845 0.385 19.564 1.00 88.88 95 GLY A N 1
ATOM 685 C CA . GLY A 1 95 ? -8.396 -1.011 19.430 1.00 88.88 95 GLY A CA 1
ATOM 686 C C . GLY A 1 95 ? -9.396 -2.052 19.927 1.00 88.88 95 GLY A C 1
ATOM 687 O O . GLY A 1 95 ? -9.359 -3.201 19.485 1.00 88.88 95 GLY A O 1
ATOM 688 N N . TYR A 1 96 ? -10.332 -1.656 20.790 1.00 94.12 96 TYR A N 1
ATOM 689 C CA . TYR A 1 96 ? -11.435 -2.497 21.258 1.00 94.12 96 TYR A CA 1
ATOM 690 C C . TYR A 1 96 ? -12.797 -1.871 20.945 1.00 94.12 96 TYR A C 1
ATOM 692 O O . TYR A 1 96 ? -12.940 -0.654 20.831 1.00 94.12 96 TYR A O 1
ATOM 700 N N . ARG A 1 97 ? -13.822 -2.719 20.842 1.00 93.38 97 ARG A N 1
ATOM 701 C CA . ARG A 1 97 ? -15.231 -2.322 20.740 1.00 93.38 97 ARG A CA 1
ATOM 702 C C . ARG A 1 97 ? -16.087 -3.108 21.721 1.00 93.38 97 ARG A C 1
ATOM 704 O O . ARG A 1 97 ? -15.765 -4.250 22.053 1.00 93.38 97 ARG A O 1
ATOM 711 N N . ILE A 1 98 ? -17.222 -2.525 22.098 1.00 92.88 98 ILE A N 1
ATOM 712 C CA . ILE A 1 98 ? -18.250 -3.233 22.860 1.00 92.88 98 ILE A CA 1
ATOM 713 C C . ILE A 1 98 ? -18.928 -4.263 21.952 1.00 92.88 98 ILE A C 1
ATOM 715 O O . ILE A 1 98 ? -19.411 -3.935 20.866 1.00 92.88 98 ILE A O 1
ATOM 719 N N . VAL A 1 99 ? -18.988 -5.505 22.420 1.00 93.31 99 VAL A N 1
ATOM 720 C CA . VAL A 1 99 ? -19.776 -6.592 21.840 1.00 93.31 99 VAL A CA 1
ATOM 721 C C . VAL A 1 99 ? -20.605 -7.281 22.930 1.00 93.31 99 VAL A C 1
ATOM 723 O O . VAL A 1 99 ? -20.186 -7.313 24.091 1.00 93.31 99 VAL A O 1
ATOM 726 N N . PRO A 1 100 ? -21.759 -7.876 22.589 1.00 91.56 100 PRO A N 1
ATOM 727 C CA . PRO A 1 100 ? -22.496 -8.715 23.524 1.00 91.56 100 PRO A CA 1
ATOM 728 C C . PRO A 1 100 ? -21.687 -9.969 23.865 1.00 91.56 100 PRO A C 1
ATOM 730 O O . PRO A 1 100 ? -21.231 -10.689 22.974 1.00 91.56 100 PRO A O 1
ATOM 733 N N . HIS A 1 101 ? -21.535 -10.256 25.153 1.00 83.19 101 HIS A N 1
ATOM 734 C CA . HIS A 1 101 ? -20.875 -11.458 25.629 1.00 83.19 101 HIS A CA 1
ATOM 735 C C . HIS A 1 101 ? -21.682 -12.700 25.198 1.00 83.19 101 HIS A C 1
ATOM 737 O O . HIS A 1 101 ? -22.896 -12.734 25.432 1.00 83.19 101 HIS A O 1
ATOM 743 N N . PRO A 1 102 ? -21.054 -13.751 24.633 1.00 73.19 102 PRO A N 1
ATOM 744 C CA . PRO A 1 102 ? -21.772 -14.865 24.000 1.00 73.19 102 PRO A CA 1
ATOM 745 C C . PRO A 1 102 ? -22.744 -15.625 24.911 1.00 73.19 102 PRO A C 1
ATOM 747 O O . PRO A 1 102 ? -23.700 -16.221 24.423 1.00 73.19 102 PRO A O 1
ATOM 750 N N . LEU A 1 103 ? -22.493 -15.632 26.226 1.00 72.62 103 LEU A N 1
ATOM 751 C CA . LEU A 1 103 ? -23.286 -16.398 27.196 1.00 72.62 103 LEU A CA 1
ATOM 752 C C . LEU A 1 103 ? -24.303 -15.553 27.966 1.00 72.62 103 LEU A C 1
ATOM 754 O O . LEU A 1 103 ? -25.360 -16.055 28.331 1.00 72.62 103 LEU A O 1
ATOM 758 N N . SER A 1 104 ? -23.975 -14.294 28.252 1.00 77.25 104 SER A N 1
ATOM 759 C CA . SER A 1 104 ? -24.774 -13.434 29.138 1.00 77.25 104 SER A CA 1
ATOM 760 C C . SER A 1 104 ? -25.488 -12.311 28.392 1.00 77.25 104 SER A C 1
ATOM 762 O O . SER A 1 104 ? -26.376 -11.687 28.960 1.00 77.25 104 SER A O 1
ATOM 764 N N . GLY A 1 105 ? -25.087 -12.016 27.150 1.00 81.69 105 GLY A N 1
ATOM 765 C CA . GLY A 1 105 ? -25.546 -10.845 26.402 1.00 81.69 105 GLY A CA 1
ATOM 766 C C . GLY A 1 105 ? -25.061 -9.507 26.972 1.00 81.69 105 GLY A C 1
ATOM 767 O O . GLY A 1 105 ? -25.369 -8.467 26.399 1.00 81.69 105 GLY A O 1
ATOM 768 N N . ALA A 1 106 ? -24.304 -9.521 28.073 1.00 87.62 106 ALA A N 1
ATOM 769 C CA . ALA A 1 106 ? -23.767 -8.327 28.713 1.00 87.62 106 ALA A CA 1
ATOM 770 C C . ALA A 1 106 ? -22.661 -7.692 27.859 1.00 87.62 106 ALA A C 1
ATOM 772 O O . ALA A 1 106 ? -21.993 -8.383 27.093 1.00 87.62 106 ALA A O 1
ATOM 773 N N . ASN A 1 107 ? -22.442 -6.388 27.997 1.00 93.12 107 ASN A N 1
ATOM 774 C CA . ASN A 1 107 ? -21.389 -5.702 27.256 1.00 93.12 107 ASN A CA 1
ATOM 775 C C . ASN A 1 107 ? -20.007 -6.241 27.646 1.00 93.12 107 ASN A C 1
ATOM 777 O O . ASN A 1 107 ? -19.673 -6.314 28.823 1.00 93.12 107 ASN A O 1
ATOM 781 N N . SER A 1 108 ? -19.198 -6.581 26.650 1.00 93.31 108 SER A N 1
ATOM 782 C CA . SER A 1 108 ? -17.822 -7.056 26.802 1.00 93.31 108 SER A CA 1
ATOM 783 C C . SER A 1 108 ? -16.933 -6.419 25.741 1.00 93.31 108 SER A C 1
ATOM 785 O O . SER A 1 108 ? -17.432 -5.964 24.710 1.00 93.31 108 SER A O 1
ATOM 787 N N . CYS A 1 109 ? -15.626 -6.376 25.974 1.00 94.12 109 CYS A N 1
ATOM 788 C CA . CYS A 1 109 ? -14.686 -5.782 25.033 1.00 94.12 109 CYS A CA 1
ATOM 789 C C . CYS A 1 109 ? -14.064 -6.839 24.127 1.00 94.12 109 CYS A C 1
ATOM 791 O O . CYS A 1 109 ? -13.463 -7.804 24.590 1.00 94.12 109 CYS A O 1
ATOM 793 N N . ALA A 1 110 ? -14.180 -6.631 22.817 1.00 93.25 110 ALA A N 1
ATOM 794 C CA . ALA A 1 110 ? -13.496 -7.432 21.809 1.00 93.25 110 ALA A CA 1
ATOM 795 C C . ALA A 1 110 ? -12.597 -6.545 20.954 1.00 93.25 110 ALA A C 1
ATOM 797 O O . ALA A 1 110 ? -12.965 -5.418 20.621 1.00 93.25 110 ALA A O 1
ATOM 798 N N . GLN A 1 111 ? -11.434 -7.070 20.570 1.00 93.94 111 GLN A N 1
ATOM 799 C CA . GLN A 1 111 ? -10.517 -6.360 19.683 1.00 93.94 111 GLN A CA 1
ATOM 800 C C . GLN A 1 111 ? -11.197 -6.031 18.357 1.00 93.94 111 GLN A C 1
ATOM 802 O O . GLN A 1 111 ? -11.958 -6.833 17.798 1.00 93.94 111 GLN A O 1
ATOM 807 N N . ASN A 1 112 ? -10.911 -4.843 17.844 1.00 94.50 112 ASN A N 1
ATOM 808 C CA . ASN A 1 112 ? -11.241 -4.482 16.484 1.00 94.50 112 ASN A CA 1
ATOM 809 C C . ASN A 1 112 ? -10.507 -5.418 15.524 1.00 94.50 112 ASN A C 1
ATOM 811 O O . ASN A 1 112 ? -9.329 -5.727 15.688 1.00 94.50 112 ASN A O 1
ATOM 815 N N . ILE A 1 113 ? -11.243 -5.873 14.518 1.00 95.94 113 ILE A N 1
ATOM 816 C CA . ILE A 1 113 ? -10.699 -6.668 13.423 1.00 95.94 113 ILE A CA 1
ATOM 817 C C . ILE A 1 113 ? -10.650 -5.740 12.221 1.00 95.94 113 ILE A C 1
ATOM 819 O O . ILE A 1 113 ? -11.711 -5.325 11.750 1.00 95.94 113 ILE A O 1
ATOM 823 N N . CYS A 1 114 ? -9.447 -5.384 11.781 1.00 97.06 114 CYS A N 1
ATOM 824 C CA . CYS A 1 114 ? -9.227 -4.599 10.574 1.00 97.06 114 CYS A CA 1
ATOM 825 C C . CYS A 1 114 ? -9.083 -5.519 9.366 1.00 97.06 114 CYS A C 1
ATOM 827 O O . CYS A 1 114 ? -8.803 -6.712 9.489 1.00 97.06 114 CYS A O 1
ATOM 829 N N . LYS A 1 115 ? -9.286 -4.939 8.189 1.00 97.44 115 LYS A N 1
ATOM 830 C CA . LYS A 1 115 ? -9.052 -5.572 6.892 1.00 97.44 115 LYS A CA 1
ATOM 831 C C . LYS A 1 115 ? -7.911 -4.848 6.189 1.00 97.44 115 LYS A C 1
ATOM 833 O O . LYS A 1 115 ? -7.551 -3.736 6.563 1.00 97.44 115 LYS A O 1
ATOM 838 N N . CYS A 1 116 ? -7.360 -5.479 5.170 1.00 97.06 116 CYS A N 1
ATOM 839 C CA . CYS A 1 116 ? -6.468 -4.852 4.211 1.00 97.06 116 CYS A CA 1
ATOM 840 C C . CYS A 1 116 ? -6.641 -5.615 2.895 1.00 97.06 116 CYS A C 1
ATOM 842 O O . CYS A 1 116 ? -6.633 -6.844 2.906 1.00 97.06 116 CYS A O 1
ATOM 844 N N . ASP A 1 117 ? -6.876 -4.897 1.796 1.00 93.25 117 ASP A N 1
ATOM 845 C CA . ASP A 1 117 ? -7.213 -5.529 0.510 1.00 93.25 117 ASP A CA 1
ATOM 846 C C . ASP A 1 117 ? -5.970 -6.062 -0.229 1.00 93.25 117 ASP A C 1
ATOM 848 O O . ASP A 1 117 ? -6.087 -7.020 -0.985 1.00 93.25 117 ASP A O 1
ATOM 852 N N . ASP A 1 118 ? -4.787 -5.490 0.031 1.00 90.94 118 ASP A N 1
ATOM 853 C CA . ASP A 1 118 ? -3.525 -5.803 -0.664 1.00 90.94 118 ASP A CA 1
ATOM 854 C C . ASP A 1 118 ? -2.349 -5.959 0.322 1.00 90.94 118 ASP A C 1
ATOM 856 O O . ASP A 1 118 ? -1.238 -5.465 0.084 1.00 90.94 118 ASP A O 1
ATOM 860 N N . GLY A 1 119 ? -2.594 -6.556 1.491 1.00 95.62 119 GLY A N 1
ATOM 861 C CA . GLY A 1 119 ? -1.581 -6.637 2.535 1.00 95.62 119 GLY A CA 1
ATOM 862 C C . GLY A 1 119 ? -2.053 -7.149 3.890 1.00 95.62 119 GLY A C 1
ATOM 863 O O . GLY A 1 119 ? -3.153 -7.676 4.055 1.00 95.62 119 GLY A O 1
ATOM 864 N N . ASP A 1 120 ? -1.209 -6.930 4.897 1.00 97.25 120 ASP A N 1
ATOM 865 C CA . ASP A 1 120 ? -1.476 -7.367 6.263 1.00 97.25 120 ASP A CA 1
ATOM 866 C C . ASP A 1 120 ? -2.322 -6.337 7.021 1.00 97.25 120 ASP A C 1
ATOM 868 O O . ASP A 1 120 ? -1.906 -5.175 7.141 1.00 97.25 120 ASP A O 1
ATOM 872 N N . PRO A 1 121 ? -3.470 -6.738 7.595 1.00 97.44 121 PRO A N 1
ATOM 873 C CA . PRO A 1 121 ? -4.301 -5.840 8.381 1.00 97.44 121 PRO A CA 1
ATOM 874 C C . PRO A 1 121 ? -3.604 -5.403 9.676 1.00 97.44 121 PRO A C 1
ATOM 876 O O . PRO A 1 121 ? -2.875 -6.170 10.308 1.00 97.44 121 PRO A O 1
ATOM 879 N N . ALA A 1 122 ? -3.867 -4.171 10.104 1.00 96.56 122 ALA A N 1
ATOM 880 C CA . ALA A 1 122 ? -3.459 -3.667 11.409 1.00 96.56 122 ALA A CA 1
ATOM 881 C C . ALA A 1 122 ? -4.121 -4.452 12.549 1.00 96.56 122 ALA A C 1
ATOM 883 O O . ALA A 1 122 ? -5.243 -4.947 12.427 1.00 96.56 122 ALA A O 1
ATOM 884 N N . THR A 1 123 ? -3.428 -4.545 13.684 1.00 93.88 123 THR A N 1
ATOM 885 C CA . THR A 1 123 ? -3.904 -5.268 14.872 1.00 93.88 123 THR A CA 1
ATOM 886 C C . THR A 1 123 ? -3.707 -4.438 16.134 1.00 93.88 123 THR A C 1
ATOM 888 O O . THR A 1 123 ? -2.951 -3.465 16.147 1.00 93.88 123 THR A O 1
ATOM 891 N N . GLY A 1 124 ? -4.409 -4.811 17.207 1.00 90.75 124 GLY A N 1
ATOM 892 C CA . GLY A 1 124 ? -4.317 -4.120 18.490 1.00 90.75 124 GLY A CA 1
ATOM 893 C C . GLY A 1 124 ? -4.622 -2.620 18.358 1.00 90.75 124 GLY A C 1
ATOM 894 O O . GLY A 1 124 ? -5.618 -2.273 17.719 1.00 90.75 124 GLY A O 1
ATOM 895 N N . PRO A 1 125 ? -3.788 -1.731 18.932 1.00 90.38 125 PRO A N 1
ATOM 896 C CA . PRO A 1 125 ? -4.091 -0.304 19.006 1.00 90.38 125 PRO A CA 1
ATOM 897 C C . PRO A 1 125 ? -4.038 0.435 17.657 1.00 90.38 125 PRO A C 1
ATOM 899 O O . PRO A 1 125 ? -4.552 1.540 17.523 1.00 90.38 125 PRO A O 1
ATOM 902 N N . GLU A 1 126 ? -3.414 -0.154 16.633 1.00 92.50 126 GLU A N 1
ATOM 903 C CA . GLU A 1 126 ? -3.386 0.436 15.287 1.00 92.50 126 GLU A CA 1
ATOM 904 C C . GLU A 1 126 ? -4.702 0.194 14.529 1.00 92.50 126 GLU A C 1
ATOM 906 O O . GLU A 1 126 ? -5.019 0.906 13.576 1.00 92.50 126 GLU A O 1
ATOM 911 N N . CYS A 1 127 ? -5.508 -0.779 14.973 1.00 94.81 127 CYS A N 1
ATOM 912 C CA . CYS A 1 127 ? -6.834 -1.046 14.434 1.00 94.81 127 CYS A CA 1
ATOM 913 C C . CYS A 1 127 ? -7.903 -0.247 15.192 1.00 94.81 127 CYS A C 1
ATOM 915 O O . CYS A 1 127 ? -8.688 -0.773 15.984 1.00 94.81 127 CYS A O 1
ATOM 917 N N . THR A 1 128 ? -7.942 1.061 14.961 1.00 92.50 128 THR A N 1
ATOM 918 C CA . THR A 1 128 ? -8.777 1.982 15.753 1.00 92.50 128 THR A CA 1
ATOM 919 C C . THR A 1 128 ? -10.280 1.809 15.520 1.00 92.50 128 THR A C 1
ATOM 921 O O . THR A 1 128 ? -11.087 2.173 16.371 1.00 92.50 128 THR A O 1
ATOM 924 N N . THR A 1 129 ? -10.676 1.233 14.382 1.00 93.38 129 THR A N 1
ATOM 925 C CA . THR A 1 129 ? -12.076 1.040 13.988 1.00 93.38 129 THR A CA 1
ATOM 926 C C . THR A 1 129 ? -12.275 -0.360 13.413 1.00 93.38 129 THR A C 1
ATOM 928 O O . THR A 1 129 ? -11.520 -0.802 12.550 1.00 93.38 129 THR A O 1
ATOM 931 N N . HIS A 1 130 ? -13.308 -1.069 13.873 1.00 94.62 130 HIS A N 1
ATOM 932 C CA . HIS A 1 130 ? -13.654 -2.383 13.331 1.00 94.62 130 HIS A CA 1
ATOM 933 C C . HIS A 1 130 ? -14.002 -2.303 11.843 1.00 94.62 130 HIS A C 1
ATOM 935 O O . HIS A 1 130 ? -14.687 -1.380 11.413 1.00 94.62 130 HIS A O 1
ATOM 941 N N . ASP A 1 131 ? -13.531 -3.286 11.078 1.00 95.56 131 ASP A N 1
ATOM 942 C CA . ASP A 1 131 ? -13.673 -3.394 9.627 1.00 95.56 131 ASP A CA 1
ATOM 943 C C . ASP A 1 131 ? -12.991 -2.273 8.828 1.00 95.56 131 ASP A C 1
ATOM 945 O O . ASP A 1 131 ? -13.122 -2.239 7.603 1.00 95.56 131 ASP A O 1
ATOM 949 N N . ALA A 1 132 ? -12.221 -1.392 9.475 1.00 95.56 132 ALA A N 1
ATOM 950 C CA . ALA A 1 132 ? -11.419 -0.414 8.759 1.00 95.56 132 ALA A CA 1
ATOM 951 C C . ALA A 1 132 ? -10.368 -1.111 7.887 1.00 95.56 132 ALA A C 1
ATOM 953 O O . ALA A 1 132 ? -9.754 -2.101 8.296 1.00 95.56 132 ALA A O 1
ATOM 954 N N . ASN A 1 133 ? -10.164 -0.575 6.684 1.00 96.25 133 ASN A N 1
ATOM 955 C CA . ASN A 1 133 ? -9.102 -1.008 5.787 1.00 96.25 133 ASN A CA 1
ATOM 956 C C . ASN A 1 133 ? -7.805 -0.304 6.203 1.00 96.25 133 ASN A C 1
ATOM 958 O O . ASN A 1 133 ? -7.550 0.813 5.763 1.00 96.25 133 ASN A O 1
ATOM 962 N N . ILE A 1 134 ? -7.055 -0.909 7.121 1.00 96.88 134 ILE A N 1
ATOM 963 C CA . ILE A 1 134 ? -5.786 -0.380 7.623 1.00 96.88 134 ILE A CA 1
ATOM 964 C C . ILE A 1 134 ? -4.745 -1.478 7.461 1.00 96.88 134 ILE A C 1
ATOM 966 O O . ILE A 1 134 ? -4.852 -2.541 8.065 1.00 96.88 134 ILE A O 1
ATOM 970 N N . CYS A 1 135 ? -3.737 -1.200 6.654 1.00 97.56 135 CYS A N 1
ATOM 971 C CA . CYS A 1 135 ? -2.625 -2.070 6.333 1.00 97.56 135 CYS A CA 1
ATOM 972 C C . CYS A 1 135 ? -1.387 -1.684 7.156 1.00 97.56 135 CYS A C 1
ATOM 974 O O . CYS A 1 135 ? -1.123 -0.502 7.379 1.00 97.56 135 CYS A O 1
ATOM 976 N N . THR A 1 136 ? -0.585 -2.671 7.550 1.00 96.94 136 THR A N 1
ATOM 977 C CA . THR A 1 136 ? 0.752 -2.472 8.159 1.00 96.94 136 THR A CA 1
ATOM 978 C C . THR A 1 136 ? 1.885 -2.837 7.205 1.00 96.94 136 THR A C 1
ATOM 980 O O . THR A 1 136 ? 3.031 -2.423 7.386 1.00 96.94 136 THR A O 1
ATOM 983 N N . ARG A 1 137 ? 1.561 -3.588 6.152 1.00 96.25 137 ARG A N 1
ATOM 984 C CA . ARG A 1 137 ? 2.466 -4.020 5.091 1.00 96.25 137 ARG A CA 1
ATOM 985 C C . ARG A 1 137 ? 1.644 -4.341 3.849 1.00 96.25 137 ARG A C 1
ATOM 987 O O . ARG A 1 137 ? 0.491 -4.725 3.987 1.00 96.25 137 ARG A O 1
ATOM 994 N N . CYS A 1 138 ? 2.244 -4.190 2.672 1.00 95.94 138 CYS A N 1
ATOM 995 C CA . CYS A 1 138 ? 1.633 -4.568 1.399 1.00 95.94 138 CYS A CA 1
ATOM 996 C C . CYS A 1 138 ? 2.194 -5.900 0.905 1.00 95.94 138 CYS A C 1
ATOM 998 O O . CYS A 1 138 ? 3.394 -6.140 1.059 1.00 95.94 138 CYS A O 1
ATOM 1000 N N . ASP A 1 139 ? 1.345 -6.723 0.292 1.00 94.62 139 ASP A N 1
ATOM 1001 C CA . ASP A 1 139 ? 1.714 -8.041 -0.241 1.00 94.62 139 ASP A CA 1
ATOM 1002 C C . ASP A 1 139 ? 2.704 -7.932 -1.407 1.00 94.62 139 ASP A C 1
ATOM 1004 O O . ASP A 1 139 ? 3.609 -8.756 -1.551 1.00 94.62 139 ASP A O 1
ATOM 1008 N N . ASP A 1 140 ? 2.572 -6.870 -2.206 1.00 90.50 140 ASP A N 1
ATOM 1009 C CA . ASP A 1 140 ? 3.471 -6.538 -3.309 1.00 90.50 140 ASP A CA 1
ATOM 1010 C C . ASP A 1 140 ? 4.178 -5.193 -3.053 1.00 90.50 140 ASP A C 1
ATOM 1012 O O . ASP A 1 140 ? 3.778 -4.149 -3.579 1.00 90.50 140 ASP A O 1
ATOM 1016 N N . PRO A 1 141 ? 5.253 -5.184 -2.244 1.00 87.94 141 PRO A N 1
ATOM 1017 C CA . PRO A 1 141 ? 6.004 -3.968 -1.950 1.00 87.94 141 PRO A CA 1
ATOM 1018 C C . PRO A 1 141 ? 6.803 -3.444 -3.154 1.00 87.94 141 PRO A C 1
ATOM 1020 O O . PRO A 1 141 ? 7.375 -2.358 -3.073 1.00 87.94 141 PRO A O 1
ATOM 1023 N N . ALA A 1 142 ? 6.880 -4.198 -4.259 1.00 85.81 142 ALA A N 1
ATOM 1024 C CA . ALA A 1 142 ? 7.474 -3.694 -5.488 1.00 85.81 142 ALA A CA 1
ATOM 1025 C C . ALA A 1 142 ? 6.495 -2.743 -6.187 1.00 85.81 142 ALA A C 1
ATOM 1027 O O . ALA A 1 142 ? 6.888 -1.650 -6.576 1.00 85.81 142 ALA A O 1
ATOM 1028 N N . ASN A 1 143 ? 5.216 -3.099 -6.304 1.00 88.31 143 ASN A N 1
ATOM 1029 C CA . ASN A 1 143 ? 4.236 -2.261 -7.004 1.00 88.31 143 ASN A CA 1
ATOM 1030 C C . ASN A 1 143 ? 3.449 -1.310 -6.096 1.00 88.31 143 ASN A C 1
ATOM 1032 O O . ASN A 1 143 ? 2.869 -0.342 -6.592 1.00 88.31 143 ASN A O 1
ATOM 1036 N N . PHE A 1 144 ? 3.432 -1.541 -4.785 1.00 92.06 144 PHE A N 1
ATOM 1037 C CA . PHE A 1 144 ? 2.673 -0.746 -3.824 1.00 92.06 144 PHE A CA 1
ATOM 1038 C C . PHE A 1 144 ? 3.577 -0.192 -2.726 1.00 92.06 144 PHE A C 1
ATOM 1040 O O . PHE A 1 144 ? 4.555 -0.809 -2.309 1.00 92.06 144 PHE A O 1
ATOM 1047 N N . ARG A 1 145 ? 3.215 0.984 -2.215 1.00 93.88 145 ARG A N 1
ATOM 1048 C CA . ARG A 1 145 ? 3.792 1.572 -1.006 1.00 93.88 145 ARG A CA 1
ATOM 1049 C C . ARG A 1 145 ? 2.737 1.643 0.083 1.00 93.88 145 ARG A C 1
ATOM 1051 O O . ARG A 1 145 ? 1.568 1.915 -0.194 1.00 93.88 145 ARG A O 1
ATOM 1058 N N . LEU A 1 146 ? 3.180 1.503 1.324 1.00 94.94 146 LEU A N 1
ATOM 1059 C CA . LEU A 1 146 ? 2.345 1.814 2.470 1.00 94.94 146 LEU A CA 1
ATOM 1060 C C . LEU A 1 146 ? 2.320 3.331 2.684 1.00 94.94 146 LEU A C 1
ATOM 1062 O O . LEU A 1 146 ? 3.354 3.949 2.933 1.00 94.94 146 LEU A O 1
ATOM 1066 N N . GLU A 1 147 ? 1.143 3.939 2.593 1.00 95.00 147 GLU A N 1
ATOM 1067 C CA . GLU A 1 147 ? 0.958 5.368 2.833 1.00 95.00 147 GLU A CA 1
ATOM 1068 C C . GLU A 1 147 ? -0.346 5.611 3.594 1.00 95.00 147 GLU A C 1
ATOM 1070 O O . GLU A 1 147 ? -1.434 5.337 3.087 1.00 95.00 147 GLU A O 1
ATOM 1075 N N . GLY A 1 148 ? -0.233 6.146 4.813 1.00 93.12 148 GLY A N 1
ATOM 1076 C CA . GLY A 1 148 ? -1.389 6.446 5.662 1.00 93.12 148 GLY A CA 1
ATOM 1077 C C . GLY A 1 148 ? -2.198 5.210 6.061 1.00 93.12 148 GLY A C 1
ATOM 1078 O O . GLY A 1 148 ? -3.411 5.311 6.169 1.00 93.12 148 GLY A O 1
ATOM 1079 N N . GLY A 1 149 ? -1.550 4.051 6.223 1.00 93.88 149 GLY A N 1
ATOM 1080 C CA . GLY A 1 149 ? -2.237 2.792 6.528 1.00 93.88 149 GLY A CA 1
ATOM 1081 C C . GLY A 1 149 ? -2.927 2.154 5.323 1.00 93.88 149 GLY A C 1
ATOM 1082 O O . GLY A 1 149 ? -3.755 1.276 5.500 1.00 93.88 149 GLY A O 1
ATOM 1083 N N . HIS A 1 150 ? -2.609 2.562 4.095 1.00 95.44 150 HIS A N 1
ATOM 1084 C CA . HIS A 1 150 ? -3.175 1.960 2.889 1.00 95.44 150 HIS A CA 1
ATOM 1085 C C . HIS A 1 150 ? -2.078 1.578 1.903 1.00 95.44 150 HIS A C 1
ATOM 1087 O O . HIS A 1 150 ? -1.099 2.310 1.730 1.00 95.44 150 HIS A O 1
ATOM 1093 N N . CYS A 1 151 ? -2.268 0.454 1.220 1.00 95.56 151 CYS A N 1
ATOM 1094 C CA . CYS A 1 151 ? -1.416 0.036 0.117 1.00 95.56 151 CYS A CA 1
ATOM 1095 C C . CYS A 1 151 ? -1.798 0.803 -1.143 1.00 95.56 151 CYS A C 1
ATOM 1097 O O . CYS A 1 151 ? -2.809 0.538 -1.785 1.00 95.56 151 CYS A O 1
ATOM 1099 N N . LYS A 1 152 ? -0.993 1.811 -1.483 1.00 94.00 152 LYS A N 1
ATOM 1100 C CA . LYS A 1 152 ? -1.195 2.637 -2.674 1.00 94.00 152 LYS A CA 1
ATOM 1101 C C . LYS A 1 152 ? -0.215 2.224 -3.752 1.00 94.00 152 LYS A C 1
ATOM 1103 O O . LYS A 1 152 ? 0.982 2.123 -3.491 1.00 94.00 152 LYS A O 1
ATOM 1108 N N . GLN A 1 153 ? -0.702 2.074 -4.977 1.00 92.81 153 GLN A N 1
ATOM 1109 C CA . GLN A 1 153 ? 0.156 1.799 -6.126 1.00 92.81 153 GLN A CA 1
ATOM 1110 C C . GLN A 1 153 ? 1.237 2.869 -6.277 1.00 92.81 153 GLN A C 1
ATOM 1112 O O . GLN A 1 153 ? 1.015 4.067 -6.047 1.00 92.81 153 GLN A O 1
ATOM 1117 N N . ASN A 1 154 ? 2.430 2.425 -6.648 1.00 92.69 154 ASN A N 1
ATOM 1118 C CA . ASN A 1 154 ? 3.519 3.298 -7.030 1.00 92.69 154 ASN A CA 1
ATOM 1119 C C . ASN A 1 154 ? 3.157 4.034 -8.322 1.00 92.69 154 ASN A C 1
ATOM 1121 O O . ASN A 1 154 ? 2.587 3.468 -9.249 1.00 92.69 154 ASN A O 1
ATOM 1125 N N . ASN A 1 155 ? 3.524 5.313 -8.368 1.00 94.19 155 ASN A N 1
ATOM 1126 C CA . ASN A 1 155 ? 3.330 6.160 -9.535 1.00 94.19 155 ASN A CA 1
ATOM 1127 C C . ASN A 1 155 ? 4.709 6.428 -10.110 1.00 94.19 155 ASN A C 1
ATOM 1129 O O . ASN A 1 155 ? 5.540 7.023 -9.423 1.00 94.19 155 ASN A O 1
ATOM 1133 N N . CYS A 1 156 ? 4.959 5.975 -11.329 1.00 95.06 156 CYS A N 1
ATOM 1134 C CA . CYS A 1 156 ? 6.212 6.232 -12.016 1.00 95.06 156 CYS A CA 1
ATOM 1135 C C . CYS A 1 156 ? 6.097 7.479 -12.890 1.00 95.06 156 CYS A C 1
ATOM 1137 O O . CYS A 1 156 ? 5.011 7.960 -13.212 1.00 95.06 156 CYS A O 1
ATOM 1139 N N . THR A 1 157 ? 7.251 8.007 -13.268 1.00 95.94 157 THR A N 1
ATOM 1140 C CA . THR A 1 157 ? 7.392 9.087 -14.240 1.00 95.94 157 THR A CA 1
ATOM 1141 C C . THR A 1 157 ? 8.162 8.564 -15.444 1.00 95.94 157 THR A C 1
ATOM 1143 O O . THR A 1 157 ? 8.971 7.650 -15.318 1.00 95.94 157 THR A O 1
ATOM 1146 N N . CYS A 1 158 ? 7.916 9.135 -16.616 1.00 95.75 158 CYS A N 1
ATOM 1147 C CA . CYS A 1 158 ? 8.714 8.877 -17.803 1.00 95.75 158 CYS A CA 1
ATOM 1148 C C . CYS A 1 158 ? 8.687 10.136 -18.670 1.00 95.75 158 CYS A C 1
ATOM 1150 O O . CYS A 1 158 ? 7.627 10.584 -19.092 1.00 95.75 158 CYS A O 1
ATOM 1152 N N . THR A 1 159 ? 9.850 10.747 -18.887 1.00 92.88 159 THR A N 1
ATOM 1153 C CA . THR A 1 159 ? 9.958 12.011 -19.642 1.00 92.88 159 THR A CA 1
ATOM 1154 C C . THR A 1 159 ? 9.847 11.807 -21.152 1.00 92.88 159 THR A C 1
ATOM 1156 O O . THR A 1 159 ? 9.483 12.735 -21.863 1.00 92.88 159 THR A O 1
ATOM 1159 N N . SER A 1 160 ? 10.177 10.610 -21.644 1.00 91.19 160 SER A N 1
ATOM 1160 C CA . SER A 1 160 ? 10.305 10.319 -23.078 1.00 91.19 160 SER A CA 1
ATOM 1161 C C . SER A 1 160 ? 9.453 9.130 -23.517 1.00 91.19 160 SER A C 1
ATOM 1163 O O . SER A 1 160 ? 9.822 8.383 -24.425 1.00 91.19 160 SER A O 1
ATOM 1165 N N . GLY A 1 161 ? 8.321 8.941 -22.852 1.00 93.44 161 GLY A N 1
ATOM 1166 C CA . GLY A 1 161 ? 7.438 7.819 -23.098 1.00 93.44 161 GLY A CA 1
ATOM 1167 C C . GLY A 1 161 ? 6.336 7.705 -22.059 1.00 93.44 161 GLY A C 1
ATOM 1168 O O . GLY A 1 161 ? 6.093 8.629 -21.279 1.00 93.44 161 GLY A O 1
ATOM 1169 N N . THR A 1 162 ? 5.700 6.540 -22.013 1.00 94.50 162 THR A N 1
ATOM 1170 C CA . THR A 1 162 ? 4.634 6.273 -21.048 1.00 94.50 162 THR A CA 1
ATOM 1171 C C . THR A 1 162 ? 5.211 5.748 -19.732 1.00 94.50 162 THR A C 1
ATOM 1173 O O . THR A 1 162 ? 6.091 4.888 -19.755 1.00 94.50 162 THR A O 1
ATOM 1176 N N . PRO A 1 163 ? 4.762 6.236 -18.562 1.00 95.12 163 PRO A N 1
ATOM 1177 C CA . PRO A 1 163 ? 5.207 5.695 -17.281 1.00 95.12 163 PRO A CA 1
ATOM 1178 C C . PRO A 1 163 ? 4.793 4.234 -17.073 1.00 95.12 163 PRO A C 1
ATOM 1180 O O . PRO A 1 163 ? 3.698 3.830 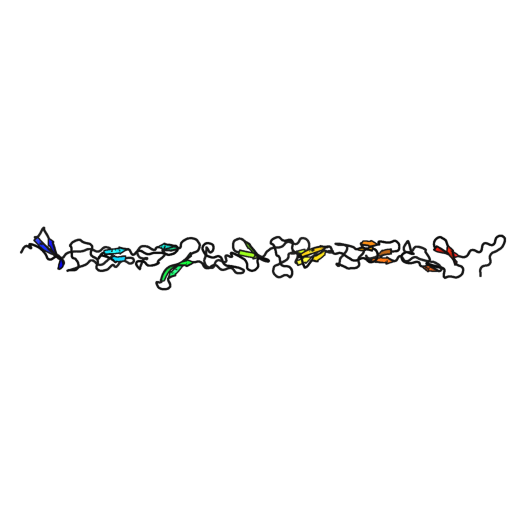-17.465 1.00 95.12 163 PRO A O 1
ATOM 1183 N N . ALA A 1 164 ? 5.655 3.466 -16.408 1.00 93.81 164 ALA A N 1
ATOM 1184 C CA . ALA A 1 164 ? 5.374 2.097 -15.992 1.00 93.81 164 ALA A CA 1
ATOM 1185 C C . ALA A 1 164 ? 4.204 2.021 -15.000 1.00 93.81 164 ALA A C 1
ATOM 1187 O O . ALA A 1 164 ? 4.070 2.862 -14.106 1.00 93.81 164 ALA A O 1
ATOM 1188 N N . GLY A 1 165 ? 3.381 0.984 -15.151 1.00 87.19 165 GLY A N 1
ATOM 1189 C CA . GLY A 1 165 ? 2.239 0.671 -14.295 1.00 87.19 165 GLY A CA 1
ATOM 1190 C C . GLY A 1 165 ? 2.329 -0.715 -13.640 1.00 87.19 165 GLY A C 1
ATOM 1191 O O . GLY A 1 165 ? 3.274 -1.465 -13.879 1.00 87.19 165 GLY A O 1
ATOM 1192 N N . PRO A 1 166 ? 1.330 -1.084 -12.821 1.00 74.50 166 PRO A N 1
ATOM 1193 C CA . PRO A 1 166 ? 1.359 -2.302 -12.003 1.00 74.50 166 PRO A CA 1
ATOM 1194 C C . PRO A 1 166 ? 1.129 -3.602 -12.794 1.00 74.50 166 PRO A C 1
ATOM 1196 O O . PRO A 1 166 ? 1.498 -4.675 -12.336 1.00 74.50 166 PRO A O 1
ATOM 1199 N N . THR A 1 167 ? 0.507 -3.535 -13.975 1.00 74.31 167 THR A N 1
ATOM 1200 C CA . THR A 1 167 ? 0.111 -4.712 -14.777 1.00 74.31 167 THR A CA 1
ATOM 1201 C C . THR A 1 167 ? 0.979 -4.925 -16.018 1.00 74.31 167 THR A C 1
ATOM 1203 O O . THR A 1 167 ? 0.606 -5.663 -16.930 1.00 74.31 167 THR A O 1
ATOM 1206 N N . GLN A 1 168 ? 2.126 -4.252 -16.089 1.00 77.69 168 GLN A N 1
ATOM 1207 C CA . GLN A 1 168 ? 3.000 -4.256 -17.258 1.00 77.69 168 GLN A CA 1
ATOM 1208 C C . GLN A 1 168 ? 4.224 -5.153 -17.058 1.00 77.69 168 GLN A C 1
ATOM 1210 O O . GLN A 1 168 ? 4.560 -5.542 -15.944 1.00 77.69 168 GLN A O 1
ATOM 1215 N N . LEU A 1 169 ? 4.913 -5.463 -18.162 1.00 81.12 169 LEU A N 1
ATOM 1216 C CA . LEU A 1 169 ? 6.144 -6.266 -18.155 1.00 81.12 169 LEU A CA 1
ATOM 1217 C C . LEU A 1 169 ? 7.242 -5.666 -17.269 1.00 81.12 169 LEU A C 1
ATOM 1219 O O . LEU A 1 169 ? 8.054 -6.405 -16.718 1.00 81.12 169 LEU A O 1
ATOM 1223 N N . ILE A 1 170 ? 7.269 -4.338 -17.156 1.00 87.81 170 ILE A N 1
ATOM 1224 C CA . ILE A 1 170 ? 8.208 -3.602 -16.317 1.00 87.81 170 ILE A CA 1
ATOM 1225 C C . ILE A 1 170 ? 7.397 -2.972 -15.181 1.00 87.81 170 ILE A C 1
ATOM 1227 O O . ILE A 1 170 ? 6.652 -2.024 -15.438 1.00 87.81 170 ILE A O 1
ATOM 1231 N N . PRO A 1 171 ? 7.492 -3.500 -13.949 1.00 88.19 171 PRO A N 1
ATOM 1232 C CA . PRO A 1 171 ? 6.725 -2.988 -12.822 1.00 88.19 171 PRO A CA 1
ATOM 1233 C C . PRO A 1 171 ? 7.233 -1.615 -12.377 1.00 88.19 171 PRO A C 1
ATOM 1235 O O . PRO A 1 171 ? 8.437 -1.333 -12.412 1.00 88.19 171 PRO A O 1
ATOM 1238 N N . CYS A 1 172 ? 6.324 -0.776 -11.876 1.00 92.56 172 CYS A N 1
ATOM 1239 C CA . CYS A 1 172 ? 6.689 0.476 -11.218 1.00 92.56 172 CYS A CA 1
ATOM 1240 C C . CYS A 1 172 ? 7.233 0.196 -9.809 1.00 92.56 172 CYS A C 1
ATOM 1242 O O . CYS A 1 172 ? 6.555 0.379 -8.799 1.00 92.56 172 CYS A O 1
ATOM 1244 N N . SER A 1 173 ? 8.487 -0.253 -9.748 1.00 90.88 173 SER A N 1
ATOM 1245 C CA . SER A 1 173 ? 9.124 -0.770 -8.529 1.00 90.88 173 SER A CA 1
ATOM 1246 C C . SER A 1 173 ? 9.376 0.278 -7.434 1.00 90.88 173 SER A C 1
ATOM 1248 O O . SER A 1 173 ? 9.737 -0.058 -6.306 1.00 90.88 173 SER A O 1
ATOM 1250 N N . ARG A 1 174 ? 9.240 1.570 -7.760 1.00 91.25 174 ARG A N 1
ATOM 1251 C CA . ARG A 1 174 ? 9.524 2.677 -6.845 1.00 91.25 174 ARG A CA 1
ATOM 1252 C C . ARG A 1 174 ? 8.629 3.872 -7.138 1.00 91.25 174 ARG A C 1
ATOM 1254 O O . ARG A 1 174 ? 8.607 4.373 -8.260 1.00 91.25 174 ARG A O 1
ATOM 1261 N N . HIS A 1 175 ? 7.962 4.393 -6.108 1.00 93.62 175 HIS A N 1
ATOM 1262 C CA . HIS A 1 175 ? 7.206 5.641 -6.216 1.00 93.62 175 HIS A CA 1
ATOM 1263 C C . HIS A 1 175 ? 8.103 6.797 -6.688 1.00 93.62 175 HIS A C 1
ATOM 1265 O O . HIS A 1 175 ? 9.196 7.011 -6.158 1.00 93.62 175 HIS A O 1
ATOM 1271 N N . ASN A 1 176 ? 7.628 7.530 -7.694 1.00 93.62 176 ASN A N 1
ATOM 1272 C CA . ASN A 1 176 ? 8.336 8.577 -8.431 1.00 93.62 176 ASN A CA 1
ATOM 1273 C C . ASN A 1 176 ? 9.622 8.104 -9.131 1.00 93.62 176 ASN A C 1
ATOM 1275 O O . ASN A 1 176 ? 10.473 8.922 -9.480 1.00 93.62 176 ASN A O 1
ATOM 1279 N N . GLY A 1 177 ? 9.785 6.796 -9.350 1.00 93.44 177 GLY A N 1
ATOM 1280 C CA . GLY A 1 177 ? 10.846 6.261 -10.197 1.00 93.44 177 GLY A CA 1
ATOM 1281 C C . GLY A 1 177 ? 10.686 6.730 -11.643 1.00 93.44 177 GLY A C 1
ATOM 1282 O O . GLY A 1 177 ? 9.565 6.902 -12.124 1.00 93.44 177 GLY A O 1
ATOM 1283 N N . HIS A 1 178 ? 11.803 6.944 -12.341 1.00 95.38 178 HIS A N 1
ATOM 1284 C CA . HIS A 1 178 ? 11.795 7.179 -13.786 1.00 95.38 178 HIS A CA 1
ATOM 1285 C C . HIS A 1 178 ? 11.804 5.825 -14.496 1.00 95.38 178 HIS A C 1
ATOM 1287 O O . HIS A 1 178 ? 12.865 5.288 -14.785 1.00 95.38 178 HIS A O 1
ATOM 1293 N N . ILE A 1 179 ? 10.631 5.218 -14.654 1.00 95.31 179 ILE A N 1
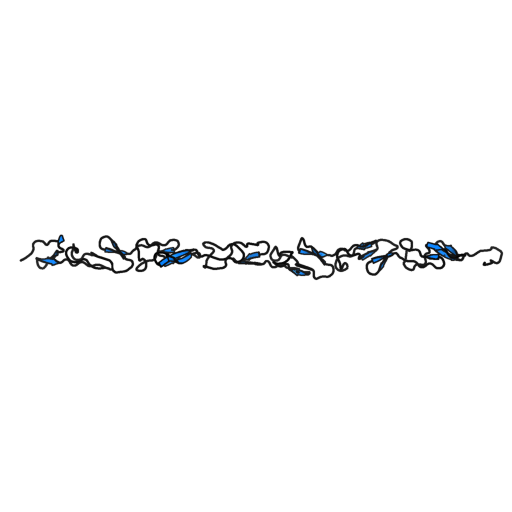ATOM 1294 C CA . ILE A 1 179 ? 10.470 3.889 -15.249 1.00 95.31 179 ILE A CA 1
ATOM 1295 C C . ILE A 1 179 ? 9.388 4.012 -16.314 1.00 95.31 179 ILE A C 1
ATOM 1297 O O . ILE A 1 179 ? 8.280 4.478 -16.041 1.00 95.31 179 ILE A O 1
ATOM 1301 N N . CYS A 1 180 ? 9.729 3.612 -17.527 1.00 95.44 180 CYS A N 1
ATOM 1302 C CA . CYS A 1 180 ? 8.931 3.721 -18.732 1.00 95.44 180 CYS A CA 1
ATOM 1303 C C . CYS A 1 180 ? 8.380 2.348 -19.143 1.00 95.44 180 CYS A C 1
ATOM 1305 O O . CYS A 1 180 ? 9.066 1.331 -19.047 1.00 95.44 180 CYS A O 1
ATOM 1307 N N . ALA A 1 181 ? 7.144 2.331 -19.635 1.00 94.25 181 ALA A N 1
ATOM 1308 C CA . ALA A 1 181 ? 6.492 1.178 -20.250 1.00 94.25 181 ALA A CA 1
ATOM 1309 C C . ALA A 1 181 ? 6.682 1.136 -21.770 1.00 94.25 181 ALA A C 1
ATOM 1311 O O . ALA A 1 181 ? 6.708 0.066 -22.376 1.00 94.25 181 ALA A O 1
ATOM 1312 N N . SER A 1 182 ? 6.793 2.314 -22.380 1.00 93.56 182 SER A N 1
ATOM 1313 C CA . SER A 1 182 ? 7.106 2.532 -23.789 1.00 93.56 182 SER A CA 1
ATOM 1314 C C . SER A 1 182 ? 7.957 3.784 -23.928 1.00 93.56 182 SER A C 1
ATOM 1316 O O . SER A 1 182 ? 8.022 4.599 -23.007 1.00 93.56 182 SER A O 1
ATOM 1318 N N . CYS A 1 183 ? 8.576 3.941 -25.093 1.00 94.19 183 CYS A N 1
ATOM 1319 C CA . CYS A 1 183 ? 9.272 5.156 -25.486 1.00 94.19 183 CYS A CA 1
ATOM 1320 C C . CYS A 1 183 ? 8.542 5.760 -26.682 1.00 94.19 183 CYS A C 1
ATOM 1322 O O . CYS A 1 183 ? 8.251 5.043 -27.638 1.00 94.19 183 CYS A O 1
ATOM 1324 N N . ASP A 1 184 ? 8.260 7.060 -26.618 1.00 89.69 184 ASP A N 1
ATOM 1325 C CA . ASP A 1 184 ? 7.393 7.737 -27.593 1.00 89.69 184 ASP A CA 1
ATOM 1326 C C . ASP A 1 184 ? 8.176 8.711 -28.498 1.00 89.69 184 ASP A C 1
ATOM 1328 O O . ASP A 1 184 ? 7.592 9.387 -29.342 1.00 89.69 184 ASP A O 1
ATOM 1332 N N . HIS A 1 185 ? 9.502 8.793 -28.334 1.00 84.44 185 HIS A N 1
ATOM 1333 C CA . HIS A 1 185 ? 10.373 9.628 -29.162 1.00 84.44 185 HIS A CA 1
ATOM 1334 C C . HIS A 1 185 ? 11.150 8.814 -30.194 1.00 84.44 185 HIS A C 1
ATOM 1336 O O . HIS A 1 185 ? 11.707 7.757 -29.882 1.00 84.44 185 HIS A O 1
ATOM 1342 N N . ASP A 1 186 ? 11.266 9.381 -31.396 1.00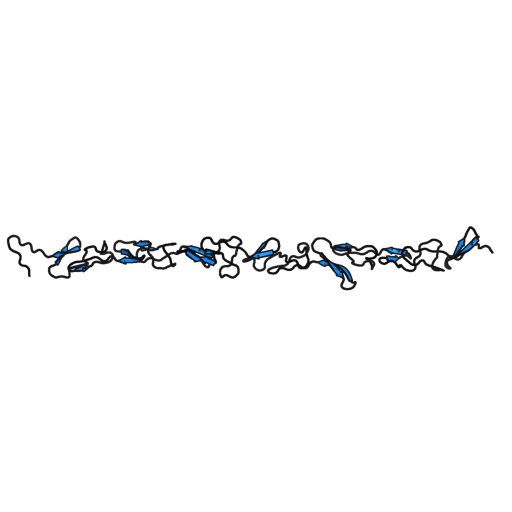 83.62 186 ASP A N 1
ATOM 1343 C CA . ASP A 1 186 ? 12.163 8.887 -32.435 1.00 83.62 186 ASP A CA 1
ATOM 1344 C C . ASP A 1 186 ? 13.597 8.791 -31.906 1.00 83.62 186 ASP A C 1
ATOM 1346 O O . ASP A 1 186 ? 14.099 9.687 -31.221 1.00 83.62 186 ASP A O 1
ATOM 1350 N N . GLY A 1 187 ? 14.266 7.688 -32.238 1.00 89.75 187 GLY A N 1
ATOM 1351 C CA . GLY A 1 187 ? 15.645 7.482 -31.819 1.00 89.75 187 GLY A CA 1
ATOM 1352 C C . GLY A 1 187 ? 15.824 6.958 -30.401 1.00 89.75 187 GLY A C 1
ATOM 1353 O O . GLY A 1 187 ? 16.958 6.925 -29.924 1.00 89.75 1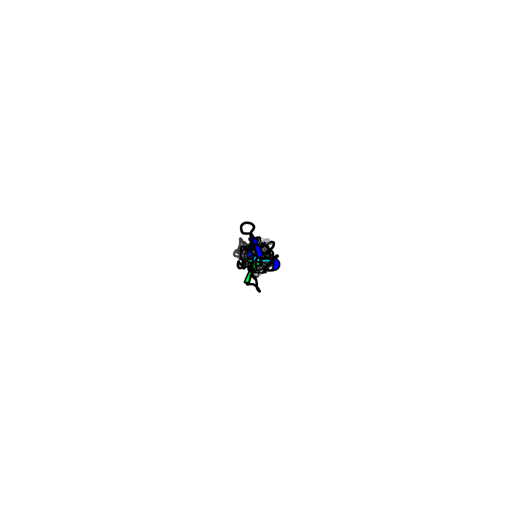87 GLY A O 1
ATOM 1354 N N . LEU A 1 188 ? 14.748 6.545 -29.726 1.00 94.81 188 LEU A N 1
ATOM 1355 C CA . LEU A 1 188 ? 14.810 5.839 -28.450 1.00 94.81 188 LEU A CA 1
ATOM 1356 C C . LEU A 1 188 ? 14.254 4.418 -28.574 1.00 94.81 188 LEU A C 1
ATOM 1358 O O . LEU A 1 188 ? 13.318 4.155 -29.328 1.00 94.81 188 LEU A O 1
ATOM 1362 N N . THR A 1 189 ? 14.798 3.512 -27.769 1.00 94.25 189 THR A N 1
ATOM 1363 C CA . THR A 1 189 ? 14.257 2.171 -27.547 1.00 94.25 189 THR A CA 1
ATOM 1364 C C . THR A 1 189 ? 14.177 1.883 -26.055 1.00 94.25 189 THR A C 1
ATOM 1366 O O . THR A 1 189 ? 14.931 2.443 -25.256 1.00 94.25 189 THR A O 1
ATOM 1369 N N . LEU A 1 190 ? 13.243 1.020 -25.664 1.00 94.12 190 LEU A N 1
ATOM 1370 C CA . LEU A 1 190 ? 13.060 0.630 -24.273 1.00 94.12 190 LEU A CA 1
ATOM 1371 C C . LEU A 1 190 ? 14.080 -0.447 -23.886 1.00 94.12 190 LEU A C 1
ATOM 1373 O O . LEU A 1 190 ? 14.102 -1.532 -24.472 1.00 94.12 190 LEU A O 1
ATOM 1377 N N . ASP A 1 191 ? 14.887 -0.191 -22.856 1.00 93.44 191 ASP A N 1
ATOM 1378 C CA . ASP A 1 191 ? 15.646 -1.250 -22.193 1.00 93.44 191 ASP A CA 1
ATOM 1379 C C . ASP A 1 191 ? 14.728 -2.022 -21.242 1.00 93.44 191 ASP A C 1
ATOM 1381 O O . ASP A 1 191 ? 14.451 -1.590 -20.124 1.00 93.44 191 ASP A O 1
ATOM 1385 N N . PHE A 1 192 ? 14.287 -3.205 -21.671 1.00 90.62 192 PHE A N 1
ATOM 1386 C CA . PHE A 1 192 ? 13.377 -4.057 -20.901 1.00 90.62 192 PHE A CA 1
ATOM 1387 C C . PHE A 1 192 ? 13.919 -4.516 -19.539 1.00 90.62 192 PHE A C 1
ATOM 1389 O O . PHE A 1 192 ? 13.141 -4.987 -18.715 1.00 90.62 192 PHE A O 1
ATOM 1396 N N . ARG A 1 193 ? 15.229 -4.397 -19.276 1.00 89.62 193 ARG A N 1
ATOM 1397 C CA . ARG A 1 193 ? 15.802 -4.755 -17.967 1.00 89.62 193 ARG A CA 1
ATOM 1398 C C . ARG A 1 193 ? 15.662 -3.647 -16.937 1.00 89.62 193 ARG A C 1
ATOM 1400 O O . ARG A 1 193 ? 15.547 -3.938 -15.752 1.00 89.62 193 ARG A O 1
ATOM 1407 N N . THR A 1 194 ? 15.737 -2.398 -17.382 1.00 90.44 194 THR A N 1
ATOM 1408 C CA . THR A 1 194 ? 15.796 -1.230 -16.495 1.00 90.44 194 THR A CA 1
ATOM 1409 C C . THR A 1 194 ? 14.544 -0.363 -16.576 1.00 90.44 194 THR A C 1
ATOM 1411 O O . THR A 1 194 ? 14.275 0.401 -15.655 1.00 90.44 194 THR A O 1
ATOM 1414 N N . GLY A 1 195 ? 13.754 -0.493 -17.646 1.00 93.44 195 GLY A N 1
ATOM 1415 C CA . GLY A 1 195 ? 12.608 0.369 -17.908 1.00 93.44 195 GLY A CA 1
ATOM 1416 C C . GLY A 1 195 ? 12.996 1.769 -18.356 1.00 93.44 195 GLY A C 1
ATOM 1417 O O . GLY A 1 195 ? 12.186 2.678 -18.248 1.00 93.44 195 GLY A O 1
ATOM 1418 N N . HIS A 1 196 ? 14.219 1.985 -18.837 1.00 94.62 196 HIS A N 1
ATOM 1419 C CA . HIS A 1 196 ? 14.638 3.294 -19.326 1.00 94.62 196 HIS A CA 1
ATOM 1420 C C . HIS A 1 196 ? 14.590 3.363 -20.849 1.00 94.62 196 HIS A C 1
ATOM 1422 O O . HIS A 1 196 ? 14.945 2.413 -21.549 1.00 94.62 196 HIS A O 1
ATOM 1428 N N . CYS A 1 197 ? 14.196 4.527 -21.360 1.00 95.25 197 CYS A N 1
ATOM 1429 C CA . CYS A 1 197 ? 14.369 4.857 -22.765 1.00 95.25 197 CYS A CA 1
ATOM 1430 C C . CYS A 1 197 ? 15.832 5.211 -23.022 1.00 95.25 197 CYS A C 1
ATOM 1432 O O . CYS A 1 197 ? 16.338 6.205 -22.499 1.00 95.25 197 CYS A O 1
ATOM 1434 N N . ILE A 1 198 ? 16.505 4.386 -23.817 1.00 94.38 198 ILE A N 1
ATOM 1435 C CA . ILE A 1 198 ? 17.901 4.564 -24.214 1.00 94.38 198 ILE A CA 1
ATOM 1436 C C . ILE A 1 198 ? 17.974 4.977 -25.679 1.00 94.38 198 ILE A C 1
ATOM 1438 O O . ILE A 1 198 ? 17.093 4.641 -26.468 1.00 94.38 198 ILE A O 1
ATOM 1442 N N . GLN A 1 199 ? 19.021 5.709 -26.051 1.00 95.25 199 GLN A N 1
ATOM 1443 C CA . GLN A 1 199 ? 19.227 6.095 -27.443 1.00 95.25 199 GLN A CA 1
ATOM 1444 C C . GLN A 1 199 ? 19.457 4.871 -28.323 1.00 95.25 199 GLN A C 1
ATOM 1446 O O . GLN A 1 199 ? 20.214 3.964 -27.972 1.00 95.25 199 GLN A O 1
ATOM 1451 N N . ASN A 1 200 ? 18.822 4.880 -29.488 1.00 94.62 200 ASN A N 1
ATOM 1452 C CA . ASN A 1 200 ? 19.102 3.929 -30.541 1.00 94.62 200 ASN A CA 1
ATOM 1453 C C . ASN A 1 200 ? 20.538 4.117 -31.020 1.00 94.62 200 ASN A C 1
ATOM 1455 O O . ASN A 1 200 ? 21.008 5.241 -31.216 1.00 94.62 200 ASN A O 1
ATOM 1459 N N . VAL A 1 201 ? 21.213 2.997 -31.241 1.00 94.44 201 VAL A N 1
ATOM 1460 C CA . VAL A 1 201 ? 22.549 2.954 -31.824 1.00 94.44 201 VAL A CA 1
ATOM 1461 C C . VAL A 1 201 ? 22.455 2.140 -33.100 1.00 94.44 201 VAL A C 1
ATOM 1463 O O . VAL A 1 201 ? 22.080 0.965 -33.076 1.00 94.44 201 VAL A O 1
ATOM 1466 N N . CYS A 1 202 ? 22.750 2.775 -34.227 1.00 95.75 202 CYS A N 1
ATOM 1467 C CA . CYS A 1 202 ? 22.732 2.111 -35.518 1.00 95.75 202 CYS A CA 1
ATOM 1468 C C . CYS A 1 202 ? 24.043 1.355 -35.740 1.00 95.75 202 CYS A C 1
ATOM 1470 O O . CYS A 1 202 ? 24.989 1.416 -34.953 1.00 95.75 202 CYS A O 1
ATOM 1472 N N . ARG A 1 203 ? 24.087 0.599 -36.826 1.00 95.81 203 ARG A N 1
ATOM 1473 C CA . ARG A 1 203 ? 25.320 0.104 -37.430 1.00 95.81 203 ARG A CA 1
ATOM 1474 C C . ARG A 1 203 ? 25.592 0.935 -38.676 1.00 95.81 203 ARG A C 1
ATOM 1476 O O . ARG A 1 203 ? 24.675 1.546 -39.216 1.00 95.81 203 ARG A O 1
ATOM 1483 N N . CYS A 1 204 ? 26.837 0.970 -39.115 1.00 95.31 204 CYS A N 1
ATOM 1484 C CA . CYS A 1 204 ? 27.188 1.573 -40.387 1.00 95.31 204 CYS A CA 1
ATOM 1485 C C . CYS A 1 204 ? 28.330 0.784 -41.008 1.00 95.31 204 CYS A C 1
ATOM 1487 O O . CYS A 1 204 ? 29.404 0.663 -40.420 1.00 95.31 204 CYS A O 1
ATOM 1489 N N . ASP A 1 205 ? 28.087 0.256 -42.199 1.00 93.62 205 ASP A N 1
ATOM 1490 C CA . ASP A 1 205 ? 29.135 -0.333 -43.016 1.00 93.62 205 ASP A CA 1
ATOM 1491 C C . ASP A 1 205 ? 29.940 0.788 -43.698 1.00 93.62 205 ASP A C 1
ATOM 1493 O O . ASP A 1 205 ? 29.369 1.651 -44.364 1.00 93.62 205 ASP A O 1
ATOM 1497 N N . ASN A 1 206 ? 31.272 0.758 -43.565 1.00 90.38 206 ASN A N 1
ATOM 1498 C CA . ASN A 1 206 ? 32.216 1.734 -44.143 1.00 90.38 206 ASN A CA 1
ATOM 1499 C C . ASN A 1 206 ? 32.060 3.184 -43.632 1.00 90.38 206 ASN A C 1
ATOM 1501 O O . ASN A 1 206 ? 32.385 4.148 -44.336 1.00 90.38 206 ASN A O 1
ATOM 1505 N N . GLY A 1 207 ? 31.580 3.357 -42.400 1.00 93.25 207 GLY A N 1
ATOM 1506 C CA . GLY A 1 207 ? 31.404 4.676 -41.806 1.00 93.25 207 GLY A CA 1
ATOM 1507 C C . GLY A 1 207 ? 31.085 4.678 -40.316 1.00 93.25 207 GLY A C 1
ATOM 1508 O O . GLY A 1 207 ? 31.129 3.657 -39.633 1.00 93.25 207 GLY A O 1
ATOM 1509 N N . PHE A 1 208 ? 30.729 5.859 -39.821 1.00 94.56 208 PHE A N 1
ATOM 1510 C CA . PHE A 1 208 ? 30.331 6.096 -38.442 1.00 94.56 208 PHE A CA 1
ATOM 1511 C C . PHE A 1 208 ? 28.819 5.937 -38.300 1.00 94.56 208 PHE A C 1
ATOM 1513 O O . PHE A 1 208 ? 28.043 6.521 -39.056 1.00 94.56 208 PHE A O 1
ATOM 1520 N N . ALA A 1 209 ? 28.389 5.132 -37.332 1.00 95.75 209 ALA A N 1
ATOM 1521 C CA . ALA A 1 209 ? 26.976 4.857 -37.110 1.00 95.75 209 ALA A CA 1
ATOM 1522 C C . ALA A 1 209 ? 26.217 6.067 -36.551 1.00 95.75 209 ALA A C 1
ATOM 1524 O O . ALA A 1 209 ? 26.677 6.723 -35.617 1.00 95.75 209 ALA A O 1
ATOM 1525 N N . ALA A 1 210 ? 25.013 6.298 -37.075 1.00 95.19 210 ALA A N 1
ATOM 1526 C CA . ALA A 1 210 ? 24.076 7.262 -36.515 1.00 95.19 210 ALA A CA 1
ATOM 1527 C C . ALA A 1 210 ? 23.600 6.832 -35.115 1.00 95.19 210 ALA A C 1
ATOM 1529 O O . ALA A 1 210 ? 23.522 5.642 -34.789 1.00 95.19 210 ALA A O 1
ATOM 1530 N N . THR A 1 211 ? 23.238 7.804 -34.278 1.00 94.50 211 THR A N 1
ATOM 1531 C CA . THR A 1 211 ? 22.720 7.561 -32.921 1.00 94.50 211 THR A CA 1
ATOM 1532 C C . THR A 1 211 ? 21.537 8.469 -32.617 1.00 94.50 211 THR A C 1
ATOM 1534 O O . THR A 1 211 ? 21.334 9.484 -33.282 1.00 94.50 211 THR A O 1
ATOM 1537 N N . GLY A 1 212 ? 20.735 8.102 -31.615 1.00 91.94 212 GLY A N 1
ATOM 1538 C CA . GLY A 1 212 ? 19.616 8.927 -31.171 1.00 91.94 212 GLY A CA 1
ATOM 1539 C C . GLY A 1 212 ? 18.611 9.181 -32.306 1.00 91.94 212 GLY A C 1
ATOM 1540 O O . GLY A 1 212 ? 18.293 8.236 -33.031 1.00 91.94 212 GLY A O 1
ATOM 1541 N N . PRO A 1 213 ? 18.101 10.417 -32.482 1.00 90.88 213 PRO A N 1
ATOM 1542 C CA . PRO A 1 213 ? 17.060 10.739 -33.469 1.00 90.88 213 PRO A CA 1
ATOM 1543 C C . PRO A 1 213 ? 17.401 10.371 -34.921 1.00 90.88 213 PRO A C 1
ATOM 1545 O O . PRO A 1 213 ? 16.503 10.013 -35.686 1.00 90.88 213 PRO A O 1
ATOM 1548 N N . ASP A 1 214 ? 18.685 10.399 -35.292 1.00 91.75 214 ASP A N 1
ATOM 1549 C CA . ASP A 1 214 ? 19.150 10.027 -36.635 1.00 91.75 214 ASP A CA 1
ATOM 1550 C C . ASP A 1 214 ? 19.156 8.501 -36.851 1.00 91.75 214 ASP A C 1
ATOM 1552 O O . ASP A 1 214 ? 19.204 8.012 -37.981 1.00 91.75 214 ASP A O 1
ATOM 1556 N N . CYS A 1 215 ? 19.021 7.724 -35.771 1.00 93.81 215 CYS A N 1
ATOM 1557 C CA . CYS A 1 215 ? 18.878 6.275 -35.782 1.00 93.81 215 CYS A CA 1
ATOM 1558 C C . CYS A 1 215 ? 17.451 5.846 -35.399 1.00 93.81 215 CYS A C 1
ATOM 1560 O O . CYS A 1 215 ? 17.148 5.521 -34.252 1.00 93.81 215 CYS A O 1
ATOM 1562 N N . ARG A 1 216 ? 16.534 5.796 -36.371 1.00 90.62 216 ARG A N 1
ATOM 1563 C CA . ARG A 1 216 ? 15.114 5.479 -36.100 1.00 90.62 216 ARG A CA 1
ATOM 1564 C C . ARG A 1 216 ? 14.872 4.071 -35.561 1.00 90.62 216 ARG A C 1
ATOM 1566 O O . ARG A 1 216 ? 13.969 3.880 -34.754 1.00 90.62 216 ARG A O 1
ATOM 1573 N N . VAL A 1 217 ? 15.653 3.094 -36.013 1.00 91.06 217 VAL A N 1
ATOM 1574 C CA . VAL A 1 217 ? 15.515 1.690 -35.613 1.00 91.06 217 VAL A CA 1
ATOM 1575 C C . VAL A 1 217 ? 16.834 1.237 -35.012 1.00 91.06 217 VAL A C 1
ATOM 1577 O O . VAL A 1 217 ? 17.858 1.230 -35.689 1.00 91.06 217 VAL A O 1
ATOM 1580 N N . ASN A 1 218 ? 16.816 0.841 -33.739 1.00 92.69 218 ASN A N 1
ATOM 1581 C CA . ASN A 1 218 ? 18.019 0.366 -33.066 1.00 92.69 218 ASN A CA 1
ATOM 1582 C C . ASN A 1 218 ? 18.684 -0.775 -33.855 1.00 92.69 218 ASN A C 1
ATOM 1584 O O . ASN A 1 218 ? 18.047 -1.786 -34.157 1.00 92.69 218 ASN A O 1
ATOM 1588 N N . GLY A 1 219 ? 19.968 -0.617 -34.171 1.00 91.69 219 GLY A N 1
ATOM 1589 C CA . GLY A 1 219 ? 20.754 -1.587 -34.928 1.00 91.69 219 GLY A CA 1
ATOM 1590 C C . GLY A 1 219 ? 20.551 -1.589 -36.448 1.00 91.69 219 GLY A C 1
ATOM 1591 O O . GLY A 1 219 ? 21.148 -2.449 -37.098 1.00 91.69 219 GLY A O 1
ATOM 1592 N N . SER A 1 220 ? 19.761 -0.676 -37.034 1.00 94.12 220 SER A N 1
ATOM 1593 C CA . SER A 1 220 ? 19.677 -0.547 -38.500 1.00 94.12 220 SER A CA 1
ATOM 1594 C C . SER A 1 220 ? 20.990 -0.052 -39.107 1.00 94.12 220 SER A C 1
ATOM 1596 O O . SER A 1 220 ? 21.788 0.571 -38.412 1.00 94.12 220 SER A O 1
ATOM 1598 N N . ASN A 1 221 ? 21.212 -0.303 -40.403 1.00 94.62 221 ASN A N 1
ATOM 1599 C CA . ASN A 1 221 ? 22.353 0.267 -41.121 1.00 94.62 221 ASN A CA 1
ATOM 1600 C C . ASN A 1 221 ? 22.058 1.725 -41.498 1.00 94.62 221 ASN A C 1
ATOM 1602 O O . ASN A 1 221 ? 21.440 1.982 -42.530 1.00 94.62 221 ASN A O 1
ATOM 1606 N N . THR A 1 222 ? 22.460 2.652 -40.636 1.00 95.81 222 THR A N 1
ATOM 1607 C CA . THR A 1 222 ? 22.347 4.091 -40.868 1.00 95.81 222 THR A CA 1
ATOM 1608 C C . THR A 1 222 ? 23.648 4.756 -40.448 1.00 95.81 222 THR A C 1
ATOM 1610 O O . THR A 1 222 ? 24.064 4.681 -39.291 1.00 95.81 222 THR A O 1
ATOM 1613 N N . CYS A 1 223 ? 24.276 5.417 -41.404 1.00 95.81 223 CYS A N 1
ATOM 1614 C CA . CYS A 1 223 ? 25.534 6.122 -41.271 1.00 95.81 223 CYS A CA 1
ATOM 1615 C C . CYS A 1 223 ? 25.289 7.611 -41.016 1.00 95.81 223 CYS A C 1
ATOM 1617 O O . CYS A 1 223 ? 24.504 8.239 -41.725 1.00 95.81 223 CYS A O 1
ATOM 1619 N N . ASP A 1 224 ? 25.988 8.162 -40.030 1.00 95.25 224 ASP A N 1
ATOM 1620 C CA . ASP A 1 224 ? 26.124 9.604 -39.809 1.00 95.25 224 ASP A CA 1
ATOM 1621 C C . ASP A 1 224 ? 27.132 10.206 -40.802 1.00 95.25 224 ASP A C 1
ATOM 1623 O O . ASP A 1 224 ? 26.914 11.257 -41.399 1.00 95.25 224 ASP A O 1
ATOM 1627 N N . SER A 1 225 ? 28.228 9.487 -41.047 1.00 94.12 225 SER A N 1
ATOM 1628 C CA . SER A 1 225 ? 29.269 9.868 -42.003 1.00 94.12 225 SER A CA 1
ATOM 1629 C C . SER A 1 225 ? 30.053 8.645 -42.486 1.00 94.12 225 SER A C 1
ATOM 1631 O O . SER A 1 225 ? 29.951 7.569 -41.901 1.00 94.12 225 SER A O 1
ATOM 1633 N N . CYS A 1 226 ? 30.823 8.790 -43.567 1.00 93.31 226 CYS A N 1
ATOM 1634 C CA . CYS A 1 226 ? 31.647 7.713 -44.128 1.00 93.31 226 CYS A CA 1
ATOM 1635 C C . CYS A 1 226 ? 33.116 7.893 -43.728 1.00 93.31 226 CYS A C 1
ATOM 1637 O O . CYS A 1 226 ? 33.623 9.013 -43.732 1.00 93.31 226 CYS A O 1
ATOM 1639 N N . GLU A 1 227 ? 33.788 6.800 -43.361 1.00 83.31 227 GLU A N 1
ATOM 1640 C CA . GLU A 1 227 ? 35.102 6.839 -42.694 1.00 83.31 227 GLU A CA 1
ATOM 1641 C C . GLU A 1 227 ? 36.273 7.000 -43.681 1.00 83.31 227 GLU A C 1
ATOM 1643 O O . GLU A 1 227 ? 37.358 7.449 -43.304 1.00 83.31 227 GLU A O 1
ATOM 1648 N N . HIS A 1 228 ? 36.070 6.665 -44.960 1.00 77.12 228 HIS A N 1
ATOM 1649 C CA . HIS A 1 228 ? 37.137 6.607 -45.960 1.00 77.12 228 HIS A CA 1
ATOM 1650 C C . HIS A 1 228 ? 36.795 7.337 -47.264 1.00 77.12 228 HIS A C 1
ATOM 1652 O O . HIS A 1 228 ? 35.650 7.327 -47.724 1.00 77.12 228 HIS A O 1
ATOM 1658 N N . GLU A 1 229 ? 37.825 7.910 -47.902 1.00 76.19 229 GLU A N 1
ATOM 1659 C CA . GLU A 1 229 ? 37.747 8.349 -49.298 1.00 76.19 229 GLU A CA 1
ATOM 1660 C C . GLU A 1 229 ? 37.331 7.171 -50.194 1.00 76.19 229 GLU A C 1
ATOM 1662 O O . GLU A 1 229 ? 37.739 6.028 -49.980 1.00 76.19 229 GLU A O 1
ATOM 1667 N N . GLY A 1 230 ? 36.495 7.442 -51.197 1.00 84.38 230 GLY A N 1
ATOM 1668 C CA . GLY A 1 230 ? 35.919 6.398 -52.049 1.00 84.38 230 GLY A CA 1
ATOM 1669 C C . GLY A 1 230 ? 34.499 5.971 -51.678 1.00 84.38 230 GLY A C 1
ATOM 1670 O O . GLY A 1 230 ? 33.928 5.158 -52.400 1.00 84.38 230 GLY A O 1
ATOM 1671 N N . TYR A 1 231 ? 33.905 6.540 -50.626 1.00 91.12 231 TYR A N 1
ATOM 1672 C CA . TYR A 1 231 ? 32.486 6.387 -50.297 1.00 91.12 231 TYR A CA 1
ATOM 1673 C C . TYR A 1 231 ? 31.792 7.750 -50.214 1.00 91.12 231 TYR A C 1
ATOM 1675 O O . TYR A 1 231 ? 32.392 8.746 -49.809 1.00 91.12 231 TYR A O 1
ATOM 1683 N N . ARG A 1 232 ? 30.508 7.787 -50.571 1.00 91.62 232 ARG A N 1
ATOM 1684 C CA . ARG A 1 232 ? 29.618 8.935 -50.378 1.00 91.62 232 ARG A CA 1
ATOM 1685 C C . ARG A 1 232 ? 28.455 8.547 -49.477 1.00 91.62 232 ARG A C 1
ATOM 1687 O O . ARG A 1 232 ? 27.937 7.434 -49.573 1.00 91.62 232 ARG A O 1
ATOM 1694 N N . LEU A 1 233 ? 28.018 9.490 -48.650 1.00 92.44 233 LEU A N 1
ATOM 1695 C CA . LEU A 1 233 ? 26.808 9.330 -47.857 1.00 92.44 233 LEU A CA 1
ATOM 1696 C C . LEU A 1 233 ? 25.585 9.596 -48.739 1.00 92.44 233 LEU A C 1
ATOM 1698 O O . LEU A 1 233 ? 25.391 10.708 -49.228 1.00 92.44 233 LEU A O 1
ATOM 1702 N N . GLU A 1 234 ? 24.752 8.580 -48.935 1.00 92.94 234 GLU A N 1
ATOM 1703 C CA . GLU A 1 234 ? 23.521 8.677 -49.715 1.00 92.94 234 GLU A CA 1
ATOM 1704 C C . GLU A 1 234 ? 22.386 7.959 -48.976 1.00 92.94 234 GLU A C 1
ATOM 1706 O O . GLU A 1 234 ? 22.471 6.768 -48.683 1.00 92.94 234 GLU A O 1
ATOM 1711 N N . HIS A 1 235 ? 21.328 8.701 -48.629 1.00 90.69 235 HIS A N 1
ATOM 1712 C CA . HIS A 1 235 ? 20.180 8.204 -47.853 1.00 90.69 235 HIS A CA 1
ATOM 1713 C C . HIS A 1 235 ? 20.580 7.421 -46.583 1.00 90.69 235 HIS A C 1
ATOM 1715 O O . HIS A 1 235 ? 20.013 6.370 -46.287 1.00 90.69 235 HIS A O 1
ATOM 1721 N N . GLY A 1 236 ? 21.588 7.909 -45.851 1.00 91.06 236 GLY A N 1
ATOM 1722 C CA . GLY A 1 236 ? 22.072 7.271 -44.623 1.00 91.06 236 GLY A CA 1
ATOM 1723 C C . GLY A 1 236 ? 22.903 6.006 -44.848 1.00 91.06 236 GLY A C 1
ATOM 1724 O O . GLY A 1 236 ? 23.118 5.263 -43.903 1.00 91.06 236 GLY A O 1
ATOM 1725 N N . ASN A 1 237 ? 23.371 5.731 -46.065 1.00 94.50 237 ASN A N 1
ATOM 1726 C CA . ASN A 1 237 ? 24.259 4.607 -46.356 1.00 94.50 237 ASN A CA 1
ATOM 1727 C C . ASN A 1 237 ? 25.550 5.112 -47.001 1.00 94.50 237 ASN A C 1
ATOM 1729 O O . ASN A 1 237 ? 25.520 6.029 -47.823 1.00 94.50 237 ASN A O 1
ATOM 1733 N N . CYS A 1 238 ? 26.675 4.492 -46.658 1.00 94.62 238 CYS A N 1
ATOM 1734 C CA . CYS A 1 238 ? 27.945 4.742 -47.325 1.00 94.62 238 CYS A CA 1
ATOM 1735 C C . CYS A 1 238 ? 28.037 3.883 -48.585 1.00 94.62 238 CYS A C 1
ATOM 1737 O O . CYS A 1 238 ? 28.287 2.681 -48.523 1.00 94.62 238 CYS A O 1
ATOM 1739 N N . LEU A 1 239 ? 27.800 4.508 -49.738 1.00 93.00 239 LEU A N 1
ATOM 1740 C CA . LEU A 1 239 ? 27.882 3.862 -51.045 1.00 93.00 239 LEU A CA 1
ATOM 1741 C C . LEU A 1 239 ? 29.222 4.179 -51.696 1.00 93.00 239 LEU A C 1
ATOM 1743 O O . LEU A 1 239 ? 29.691 5.312 -51.623 1.00 93.00 239 LEU A O 1
ATOM 1747 N N . GLU A 1 240 ? 29.823 3.201 -52.369 1.00 93.06 240 GLU A N 1
ATOM 1748 C CA . GLU A 1 240 ? 31.058 3.426 -53.120 1.00 93.06 240 GLU A CA 1
ATOM 1749 C C . GLU A 1 240 ? 30.879 4.543 -54.159 1.00 93.06 240 GLU A C 1
ATOM 1751 O O . GLU A 1 240 ? 29.874 4.608 -54.879 1.00 93.06 240 GLU A O 1
ATOM 1756 N N . ASN A 1 241 ? 31.878 5.415 -54.266 1.00 91.62 241 ASN A N 1
ATOM 1757 C CA . ASN A 1 241 ? 31.982 6.385 -55.342 1.00 91.62 241 ASN A CA 1
ATOM 1758 C C . ASN A 1 241 ? 32.055 5.657 -56.684 1.00 91.62 241 ASN A C 1
ATOM 1760 O O . ASN A 1 241 ? 32.774 4.667 -56.828 1.00 91.62 241 ASN A O 1
ATOM 1764 N N . VAL A 1 242 ? 31.335 6.177 -57.676 1.00 92.56 242 VAL A N 1
ATOM 1765 C CA . VAL A 1 242 ? 31.376 5.676 -59.049 1.00 92.56 242 VAL A CA 1
ATOM 1766 C C . VAL A 1 242 ? 31.868 6.805 -59.938 1.00 92.56 242 VAL A C 1
ATOM 1768 O O . VAL A 1 242 ? 31.239 7.859 -60.024 1.00 92.56 242 VAL A O 1
ATOM 1771 N N . CYS A 1 243 ? 33.014 6.601 -60.577 1.00 93.75 243 CYS A N 1
ATOM 1772 C CA . CYS A 1 243 ? 33.600 7.587 -61.471 1.00 93.75 243 CYS A CA 1
ATOM 1773 C C . CYS A 1 243 ? 32.989 7.470 -62.871 1.00 93.75 243 CYS A C 1
ATOM 1775 O O . CYS A 1 243 ? 32.447 6.435 -63.265 1.00 93.75 243 CYS A O 1
ATOM 1777 N N . ALA A 1 244 ? 33.075 8.541 -63.644 1.00 93.12 244 ALA A N 1
ATOM 1778 C CA . ALA A 1 244 ? 32.916 8.479 -65.082 1.00 93.12 244 ALA A CA 1
ATOM 1779 C C . ALA A 1 244 ? 34.260 8.096 -65.717 1.00 93.12 244 ALA A C 1
ATOM 1781 O O . ALA A 1 244 ? 35.324 8.426 -65.200 1.00 93.12 244 ALA A O 1
ATOM 1782 N N . CYS A 1 245 ? 34.210 7.395 -66.843 1.00 92.62 245 CYS A N 1
ATOM 1783 C CA . CYS A 1 245 ? 35.379 7.171 -67.678 1.00 92.62 245 CYS A CA 1
ATOM 1784 C C . CYS A 1 245 ? 34.932 7.150 -69.134 1.00 92.62 245 CYS A C 1
ATOM 1786 O O . CYS A 1 245 ? 34.143 6.297 -69.547 1.00 92.62 245 CYS A O 1
ATOM 1788 N N . LEU A 1 246 ? 35.427 8.102 -69.919 1.00 90.69 246 LEU A N 1
ATOM 1789 C CA . LEU A 1 246 ? 35.251 8.066 -71.362 1.00 90.69 246 LEU A CA 1
ATOM 1790 C C . LEU A 1 246 ? 36.322 7.144 -71.959 1.00 90.69 246 LEU A C 1
ATOM 1792 O O . LEU A 1 246 ? 37.495 7.274 -71.635 1.00 90.69 246 LEU A O 1
ATOM 1796 N N . ASN A 1 247 ? 35.931 6.243 -72.862 1.00 90.06 247 ASN A N 1
ATOM 1797 C CA . ASN A 1 247 ? 36.831 5.315 -73.566 1.00 90.06 247 ASN A CA 1
ATOM 1798 C C . ASN A 1 247 ? 37.461 4.186 -72.727 1.00 90.06 247 ASN A C 1
ATOM 1800 O O . ASN A 1 247 ? 38.437 3.554 -73.146 1.00 90.06 247 ASN A O 1
ATOM 1804 N N . GLY A 1 248 ? 36.873 3.879 -71.575 1.00 91.31 248 GLY A N 1
ATOM 1805 C CA . GLY A 1 248 ? 37.333 2.801 -70.714 1.00 91.31 248 GLY A CA 1
ATOM 1806 C C . GLY A 1 248 ? 36.323 2.421 -69.639 1.00 91.31 248 GLY A C 1
ATOM 1807 O O . GLY A 1 248 ? 35.173 2.860 -69.659 1.00 91.31 248 GLY A O 1
ATOM 1808 N N . LYS A 1 249 ? 36.769 1.608 -68.683 1.00 94.19 249 LYS A N 1
ATOM 1809 C CA . LYS A 1 249 ? 35.977 1.203 -67.523 1.00 94.19 249 LYS A CA 1
ATOM 1810 C C . LYS A 1 249 ? 36.158 2.196 -66.383 1.00 94.19 249 LYS A C 1
ATOM 1812 O O . LYS A 1 249 ? 37.285 2.508 -66.003 1.00 94.19 249 LYS A O 1
ATOM 1817 N N . SER A 1 250 ? 35.055 2.645 -65.800 1.00 93.06 250 SER A N 1
ATOM 1818 C CA . SER A 1 250 ? 35.040 3.529 -64.632 1.00 93.06 250 SER A CA 1
ATOM 1819 C C . SER A 1 250 ? 35.719 2.929 -63.401 1.00 93.06 250 SER A C 1
ATOM 1821 O O . SER A 1 250 ? 35.505 1.760 -63.076 1.00 93.06 250 SER A O 1
ATOM 1823 N N . ALA A 1 251 ? 36.479 3.747 -62.670 1.00 92.38 251 ALA A N 1
ATOM 1824 C CA . ALA A 1 251 ? 36.926 3.403 -61.322 1.00 92.38 251 ALA A CA 1
ATOM 1825 C C . ALA A 1 251 ? 35.762 3.440 -60.307 1.00 92.38 251 ALA A C 1
ATOM 1827 O O . ALA A 1 251 ? 34.841 4.251 -60.434 1.00 92.38 251 ALA A O 1
ATOM 1828 N N . THR A 1 252 ? 35.815 2.585 -59.279 1.00 91.06 252 THR A N 1
ATOM 1829 C CA . THR A 1 252 ? 34.849 2.560 -58.163 1.00 91.06 252 THR A CA 1
ATOM 1830 C C . THR A 1 252 ? 35.546 2.483 -56.802 1.00 91.06 252 THR A C 1
ATOM 1832 O O . THR A 1 252 ? 36.740 2.159 -56.720 1.00 91.06 252 THR A O 1
ATOM 1835 N N . GLY A 1 253 ? 34.805 2.793 -55.735 1.00 87.75 253 GLY A N 1
ATOM 1836 C CA . GLY A 1 253 ? 35.268 2.682 -54.351 1.00 87.75 253 GLY A CA 1
ATOM 1837 C C . GLY A 1 253 ? 36.515 3.528 -54.097 1.00 87.75 253 GLY A C 1
ATOM 1838 O O . GLY A 1 253 ? 36.627 4.650 -54.588 1.00 87.75 253 GLY A O 1
ATOM 1839 N N . ALA A 1 254 ? 37.501 2.964 -53.397 1.00 86.94 254 ALA A N 1
ATOM 1840 C CA . ALA A 1 254 ? 38.765 3.639 -53.073 1.00 86.94 254 ALA A CA 1
ATOM 1841 C C . ALA A 1 254 ? 39.573 4.115 -54.302 1.00 86.94 254 ALA A C 1
ATOM 1843 O O . ALA A 1 254 ? 40.424 4.992 -54.179 1.00 86.94 254 ALA A O 1
ATOM 1844 N N . ASN A 1 255 ? 39.320 3.566 -55.499 1.00 88.38 255 ASN A N 1
ATOM 1845 C CA . ASN A 1 255 ? 39.975 4.021 -56.731 1.00 88.38 255 ASN A CA 1
ATOM 1846 C C . ASN A 1 255 ? 39.299 5.254 -57.356 1.00 88.38 255 ASN A C 1
ATOM 1848 O O . ASN A 1 255 ? 39.830 5.804 -58.320 1.00 88.38 255 ASN A O 1
ATOM 1852 N N . CYS A 1 256 ? 38.150 5.679 -56.827 1.00 90.00 256 CYS A N 1
ATOM 1853 C CA . CYS A 1 256 ? 37.388 6.836 -57.272 1.00 90.00 256 CYS A CA 1
ATOM 1854 C C . CYS A 1 256 ? 37.309 7.880 -56.145 1.00 90.00 256 CYS A C 1
ATOM 1856 O O . CYS A 1 256 ? 36.445 7.827 -55.268 1.00 90.00 256 CYS A O 1
ATOM 1858 N N . THR A 1 257 ? 38.222 8.853 -56.166 1.00 86.88 257 THR A N 1
ATOM 1859 C CA . THR A 1 257 ? 38.365 9.854 -55.091 1.00 86.88 257 THR A CA 1
ATOM 1860 C C . THR A 1 257 ? 37.192 10.832 -55.008 1.00 86.88 257 THR A C 1
ATOM 1862 O O . THR A 1 257 ? 36.918 11.368 -53.939 1.00 86.88 257 THR A O 1
ATOM 1865 N N . ALA A 1 258 ? 36.447 11.025 -56.101 1.00 87.94 258 ALA A N 1
ATOM 1866 C CA . ALA A 1 258 ? 35.238 11.841 -56.132 1.00 87.94 258 ALA A CA 1
ATOM 1867 C C . ALA A 1 258 ? 34.166 11.190 -57.012 1.00 87.94 258 ALA A C 1
ATOM 1869 O O . ALA A 1 258 ? 34.432 10.825 -58.156 1.00 87.94 258 ALA A O 1
ATOM 1870 N N . ASN A 1 259 ? 32.939 11.072 -56.497 1.00 89.50 259 ASN A N 1
ATOM 1871 C CA . ASN A 1 259 ? 31.816 10.541 -57.268 1.00 89.50 259 ASN A CA 1
ATOM 1872 C C . ASN A 1 259 ? 31.578 11.363 -58.546 1.00 89.50 259 ASN A C 1
ATOM 1874 O O . ASN A 1 259 ? 31.509 12.590 -58.492 1.00 89.50 259 ASN A O 1
ATOM 1878 N N . GLY A 1 260 ? 31.441 10.688 -59.688 1.00 89.19 260 GLY A N 1
ATOM 1879 C CA . GLY A 1 260 ? 31.330 11.331 -61.000 1.00 89.19 260 GLY A CA 1
ATOM 1880 C C . GLY A 1 260 ? 32.634 11.945 -61.526 1.00 89.19 260 GLY A C 1
ATOM 1881 O O . GLY A 1 260 ? 32.615 12.556 -62.592 1.00 89.19 260 GLY A O 1
ATOM 1882 N N . GLY A 1 261 ? 33.756 11.786 -60.816 1.00 90.12 261 GLY A N 1
ATOM 1883 C CA . GLY A 1 261 ? 35.076 12.180 -61.302 1.00 90.12 261 GLY A CA 1
ATOM 1884 C C . GLY A 1 261 ? 35.463 11.411 -62.564 1.00 90.12 261 GLY A C 1
ATOM 1885 O O . GLY A 1 261 ? 35.019 10.287 -62.768 1.00 90.12 261 GLY A O 1
ATOM 1886 N N . ASP A 1 262 ? 36.285 12.014 -63.414 1.00 91.81 262 ASP A N 1
ATOM 1887 C CA . ASP A 1 262 ? 36.763 11.403 -64.658 1.00 91.81 262 ASP A CA 1
ATOM 1888 C C . ASP A 1 262 ? 38.031 10.588 -64.375 1.00 91.81 262 ASP A C 1
ATOM 1890 O O . ASP A 1 262 ? 39.142 11.103 -64.488 1.00 91.81 262 ASP A O 1
ATOM 1894 N N . ILE A 1 263 ? 37.846 9.357 -63.890 1.00 92.44 263 ILE A N 1
ATOM 1895 C CA . ILE A 1 263 ? 38.917 8.440 -63.475 1.00 92.44 263 ILE A CA 1
ATOM 1896 C C . ILE A 1 263 ? 38.599 7.046 -64.014 1.00 92.44 263 ILE A C 1
ATOM 1898 O O . ILE A 1 263 ? 37.586 6.421 -63.675 1.00 92.44 263 ILE A O 1
ATOM 1902 N N . CYS A 1 264 ? 39.513 6.530 -64.822 1.00 93.44 264 CYS A N 1
ATOM 1903 C CA . CYS A 1 264 ? 39.411 5.232 -65.459 1.00 93.44 264 CYS A CA 1
ATOM 1904 C C . CYS A 1 264 ? 40.158 4.159 -64.657 1.00 93.44 264 CYS A C 1
ATOM 1906 O O . CYS A 1 264 ? 41.289 4.356 -64.216 1.00 93.44 264 CYS A O 1
ATOM 1908 N N . GLN A 1 265 ? 39.539 2.989 -64.501 1.00 94.31 265 GLN A N 1
ATOM 1909 C CA . GLN A 1 265 ? 40.200 1.775 -64.021 1.00 94.31 265 GLN A CA 1
ATOM 1910 C C . GLN A 1 265 ? 41.081 1.167 -65.121 1.00 94.31 265 GLN A C 1
ATOM 1912 O O . GLN A 1 265 ? 42.200 0.734 -64.852 1.00 94.31 265 GLN A O 1
ATOM 1917 N N . THR A 1 266 ? 40.576 1.137 -66.354 1.00 93.31 266 THR A N 1
ATOM 1918 C CA . THR A 1 266 ? 41.245 0.586 -67.543 1.00 93.31 266 THR A CA 1
ATOM 1919 C C . THR A 1 266 ? 40.797 1.352 -68.785 1.00 93.31 266 THR A C 1
ATOM 1921 O O . THR A 1 266 ? 39.636 1.741 -68.874 1.00 93.31 266 THR A O 1
ATOM 1924 N N . CYS A 1 267 ? 41.695 1.549 -69.757 1.00 92.56 267 CYS A N 1
ATOM 1925 C CA . CYS A 1 267 ? 41.335 2.049 -71.088 1.00 92.56 267 CYS A CA 1
ATOM 1926 C C . CYS A 1 267 ? 41.081 0.860 -72.006 1.00 92.56 267 CYS A C 1
ATOM 1928 O O . CYS A 1 267 ? 41.981 0.060 -72.252 1.00 92.56 267 CYS A O 1
ATOM 1930 N N . GLU A 1 268 ? 39.838 0.720 -72.452 1.00 91.44 268 GLU A N 1
ATOM 1931 C CA . GLU A 1 268 ? 39.374 -0.473 -73.169 1.00 91.44 268 GLU A CA 1
ATOM 1932 C C . GLU A 1 268 ? 39.137 -0.186 -74.655 1.00 91.44 268 GLU A C 1
ATOM 1934 O O . GLU A 1 268 ? 39.196 -1.100 -75.477 1.00 91.44 268 GLU A O 1
ATOM 1939 N N . ASN A 1 269 ? 38.944 1.084 -75.025 1.00 89.25 269 ASN A N 1
ATOM 1940 C CA . ASN A 1 269 ? 38.805 1.476 -76.421 1.00 89.25 269 ASN A CA 1
ATOM 1941 C C . ASN A 1 269 ? 40.174 1.577 -77.107 1.00 89.25 269 ASN A C 1
ATOM 1943 O O . ASN A 1 269 ? 41.113 2.192 -76.596 1.00 89.25 269 ASN A O 1
ATOM 1947 N N . ALA A 1 270 ? 40.269 1.008 -78.309 1.00 83.75 270 ALA A N 1
ATOM 1948 C CA . ALA A 1 270 ? 41.475 1.067 -79.126 1.00 83.75 270 ALA A CA 1
ATOM 1949 C C . ALA A 1 270 ? 41.860 2.520 -79.461 1.00 83.75 270 ALA A C 1
ATOM 1951 O O . ALA A 1 270 ? 41.000 3.351 -79.750 1.00 83.75 270 ALA A O 1
ATOM 1952 N N . GLY A 1 271 ? 43.162 2.817 -79.435 1.00 84.44 271 GLY A N 1
ATOM 1953 C CA . GLY A 1 271 ? 43.684 4.159 -79.714 1.00 84.44 271 GLY A CA 1
ATOM 1954 C C . GLY A 1 271 ? 43.714 5.107 -78.511 1.00 84.44 271 GLY A C 1
ATOM 1955 O O . GLY A 1 271 ? 44.019 6.280 -78.706 1.00 84.44 271 GLY A O 1
ATOM 1956 N N . TYR A 1 272 ? 43.444 4.622 -77.294 1.00 88.81 272 TYR A N 1
ATOM 1957 C CA . TYR A 1 272 ? 43.539 5.395 -76.052 1.00 88.81 272 TYR A CA 1
ATOM 1958 C C . TYR A 1 272 ? 44.500 4.740 -75.050 1.00 88.81 272 TYR A C 1
ATOM 1960 O O . TYR A 1 272 ? 44.541 3.515 -74.928 1.00 88.81 272 TYR A O 1
ATOM 1968 N N . THR A 1 273 ? 45.244 5.554 -74.300 1.00 90.69 273 THR A N 1
ATOM 1969 C CA . THR A 1 273 ? 46.110 5.118 -73.189 1.00 90.69 273 THR A CA 1
ATOM 1970 C C . THR A 1 273 ? 45.847 5.945 -71.937 1.00 90.69 273 THR A C 1
ATOM 1972 O O . THR A 1 273 ? 45.380 7.078 -72.028 1.00 90.69 273 THR A O 1
ATOM 1975 N N . MET A 1 274 ? 46.129 5.366 -70.767 1.00 92.38 274 MET A N 1
ATOM 1976 C CA . MET A 1 274 ? 45.953 6.036 -69.479 1.00 92.38 274 MET A CA 1
ATOM 1977 C C . MET A 1 274 ? 47.058 7.076 -69.249 1.00 92.38 274 MET A C 1
ATOM 1979 O O . MET A 1 274 ? 48.238 6.748 -69.377 1.00 92.38 274 MET A O 1
ATOM 1983 N N . ASP A 1 275 ? 46.680 8.305 -68.902 1.00 91.06 275 ASP A N 1
ATOM 1984 C CA . ASP A 1 275 ? 47.613 9.366 -68.508 1.00 91.06 275 ASP A CA 1
ATOM 1985 C C . ASP A 1 275 ? 47.953 9.340 -67.000 1.00 91.06 275 ASP A C 1
ATOM 1987 O O . ASP A 1 275 ? 47.555 8.439 -66.257 1.00 91.06 275 ASP A O 1
ATOM 1991 N N . ALA A 1 276 ? 48.716 10.338 -66.539 1.00 88.69 276 ALA A N 1
ATOM 1992 C CA . ALA A 1 276 ? 49.120 10.464 -65.137 1.00 88.69 276 ALA A CA 1
ATOM 1993 C C . ALA A 1 276 ? 47.946 10.739 -64.175 1.00 88.69 276 ALA A C 1
ATOM 1995 O O . ALA A 1 276 ? 48.023 10.360 -63.006 1.00 88.69 276 ALA A O 1
ATOM 1996 N N . ASP A 1 277 ? 46.857 11.332 -64.671 1.00 88.62 277 ASP A N 1
ATOM 1997 C CA . ASP A 1 277 ? 45.640 11.637 -63.912 1.00 88.62 277 ASP A CA 1
ATOM 1998 C C . ASP A 1 277 ? 44.608 10.494 -63.988 1.00 88.62 277 ASP A C 1
ATOM 2000 O O . ASP A 1 277 ? 43.481 10.628 -63.508 1.00 88.62 277 ASP A O 1
ATOM 2004 N N . LYS A 1 278 ? 45.007 9.340 -64.549 1.00 91.50 278 LYS A N 1
ATOM 2005 C CA . LYS A 1 278 ? 44.188 8.136 -64.758 1.00 91.50 278 LYS A CA 1
ATOM 2006 C C . LYS A 1 278 ? 43.014 8.343 -65.723 1.00 91.50 278 LYS A C 1
ATOM 2008 O O . LYS A 1 278 ? 41.979 7.690 -65.586 1.00 91.50 278 LYS A O 1
ATOM 2013 N N . LYS A 1 279 ? 43.169 9.203 -66.726 1.00 92.88 279 LYS A N 1
ATOM 2014 C CA . LYS A 1 279 ? 42.194 9.419 -67.804 1.00 92.88 279 LYS A CA 1
ATOM 2015 C C . LYS A 1 279 ? 42.618 8.707 -69.077 1.00 92.88 279 LYS A C 1
ATOM 2017 O O . LYS A 1 279 ? 43.806 8.590 -69.367 1.00 92.88 279 LYS A O 1
ATOM 2022 N N . CYS A 1 280 ? 41.649 8.254 -69.867 1.00 92.88 280 CYS A N 1
ATOM 2023 C CA . CYS A 1 280 ? 41.929 7.687 -71.181 1.00 92.88 280 CYS A CA 1
ATOM 2024 C C . CYS A 1 280 ? 42.066 8.802 -72.215 1.00 92.88 280 CYS A C 1
ATOM 2026 O O . CYS A 1 280 ? 41.077 9.359 -72.694 1.00 92.88 280 CYS A O 1
ATOM 2028 N N . VAL A 1 281 ? 43.309 9.109 -72.576 1.00 90.81 281 VAL A N 1
ATOM 2029 C CA . VAL A 1 281 ? 43.644 10.105 -73.595 1.00 90.81 281 VAL A CA 1
ATOM 2030 C C . VAL A 1 281 ? 43.966 9.418 -74.914 1.00 90.81 281 VAL A C 1
ATOM 2032 O O . VAL A 1 281 ? 44.505 8.311 -74.940 1.00 90.81 281 VAL A O 1
ATOM 2035 N N . GLN A 1 282 ? 43.588 10.050 -76.024 1.00 89.69 282 GLN A N 1
ATOM 2036 C CA . GLN A 1 282 ? 43.848 9.510 -77.355 1.00 89.69 282 GLN A CA 1
ATOM 2037 C C . GLN A 1 282 ? 45.358 9.445 -77.597 1.00 89.69 282 GLN A C 1
ATOM 2039 O O . GLN A 1 282 ? 46.091 10.375 -77.263 1.00 89.69 282 GLN A O 1
ATOM 2044 N N . ASN A 1 283 ? 45.821 8.364 -78.213 1.00 82.38 283 ASN A N 1
ATOM 2045 C CA . ASN A 1 283 ? 47.217 8.187 -78.577 1.00 82.38 283 ASN A CA 1
ATOM 2046 C C . ASN A 1 283 ? 47.591 9.230 -79.632 1.00 82.38 283 ASN A C 1
ATOM 2048 O O . ASN A 1 283 ? 47.220 9.099 -80.796 1.00 82.38 283 ASN A O 1
ATOM 2052 N N . ILE A 1 284 ? 48.324 10.271 -79.239 1.00 74.44 284 ILE A N 1
ATOM 2053 C CA . ILE A 1 284 ? 48.866 11.249 -80.181 1.00 74.44 284 ILE A CA 1
ATOM 2054 C C . ILE A 1 284 ? 50.206 10.716 -80.679 1.00 74.44 284 ILE A C 1
ATOM 2056 O O . ILE A 1 284 ? 51.197 10.692 -79.951 1.00 74.44 284 ILE A O 1
ATOM 2060 N N . CYS A 1 285 ? 50.246 10.289 -81.937 1.00 68.75 285 CYS A N 1
ATOM 2061 C CA . CYS A 1 285 ? 51.504 9.991 -82.607 1.00 68.75 285 CYS A CA 1
ATOM 2062 C C . CYS A 1 285 ? 52.201 11.312 -82.956 1.00 68.75 285 CYS A C 1
ATOM 2064 O O . CYS A 1 285 ? 51.847 11.960 -83.940 1.00 68.75 285 CYS A O 1
ATOM 2066 N N . ILE A 1 286 ? 53.184 11.722 -82.152 1.00 64.38 286 ILE A N 1
ATOM 2067 C CA . ILE A 1 286 ? 54.077 12.826 -82.516 1.00 64.38 286 ILE A CA 1
ATOM 2068 C C . ILE A 1 286 ? 55.103 12.278 -83.508 1.00 64.38 286 ILE A C 1
ATOM 2070 O O . ILE A 1 286 ? 55.895 11.397 -83.176 1.00 64.38 286 ILE A O 1
ATOM 2074 N N . CYS A 1 287 ? 55.065 12.792 -84.734 1.00 57.12 287 CYS A N 1
ATOM 2075 C CA . CYS A 1 287 ? 56.063 12.518 -85.756 1.00 57.12 287 CYS A CA 1
ATOM 2076 C C . CYS A 1 287 ? 56.935 13.769 -85.911 1.00 57.12 287 CYS A C 1
ATOM 2078 O O . CYS A 1 287 ? 56.536 14.729 -86.569 1.00 57.12 287 CYS A O 1
ATOM 2080 N N . ASP A 1 288 ? 58.129 13.776 -85.317 1.00 55.00 288 ASP A N 1
ATOM 2081 C CA . ASP A 1 288 ? 59.091 14.846 -85.584 1.00 55.00 288 ASP A CA 1
ATOM 2082 C C . ASP A 1 288 ? 59.577 14.716 -87.040 1.00 55.00 288 ASP A C 1
ATOM 2084 O O . ASP A 1 288 ? 60.350 13.818 -87.378 1.00 55.00 288 ASP A O 1
ATOM 2088 N N . ASN A 1 289 ? 59.108 15.637 -87.894 1.00 53.00 289 ASN A N 1
ATOM 2089 C CA . ASN A 1 289 ? 59.319 15.737 -89.351 1.00 53.00 289 ASN A CA 1
ATOM 2090 C C . ASN A 1 289 ? 58.416 14.872 -90.264 1.00 53.00 289 ASN A C 1
ATOM 2092 O O . ASN A 1 289 ? 58.868 14.430 -91.322 1.00 53.00 289 ASN A O 1
ATOM 2096 N N . GLY A 1 290 ? 57.136 14.668 -89.930 1.00 61.56 290 GLY A N 1
ATOM 2097 C CA . GLY A 1 290 ? 56.173 14.089 -90.884 1.00 61.56 290 GLY A CA 1
ATOM 2098 C C . GLY A 1 290 ? 54.704 14.178 -90.458 1.00 61.56 290 GLY A C 1
ATOM 2099 O O . GLY A 1 290 ? 54.407 14.484 -89.308 1.00 61.56 290 GLY A O 1
ATOM 2100 N N . ASP A 1 291 ? 53.783 13.891 -91.385 1.00 54.03 291 ASP A N 1
ATOM 2101 C CA . ASP A 1 291 ? 52.340 13.861 -91.107 1.00 54.03 291 ASP A CA 1
ATOM 2102 C C . ASP A 1 291 ? 51.913 12.523 -90.482 1.00 54.03 291 ASP A C 1
ATOM 2104 O O . ASP A 1 291 ? 52.173 11.446 -91.027 1.00 54.03 291 ASP A O 1
ATOM 2108 N N . ALA A 1 292 ? 51.215 12.589 -89.346 1.00 58.38 292 ALA A N 1
ATOM 2109 C CA . ALA A 1 292 ? 50.661 11.416 -88.676 1.00 58.38 292 ALA A CA 1
ATOM 2110 C C . ALA A 1 292 ? 49.487 10.813 -89.473 1.00 58.38 292 ALA A C 1
ATOM 2112 O O . ALA A 1 292 ? 48.606 11.530 -89.951 1.00 58.38 292 ALA A O 1
ATOM 2113 N N . ARG A 1 293 ? 49.436 9.477 -89.576 1.00 50.69 293 ARG A N 1
ATOM 2114 C CA . ARG A 1 293 ? 48.322 8.740 -90.198 1.00 50.69 293 ARG A CA 1
ATOM 2115 C C . ARG A 1 293 ? 47.520 8.000 -89.128 1.00 50.69 293 ARG A C 1
ATOM 2117 O O . ARG A 1 293 ? 48.069 7.147 -88.439 1.00 50.69 293 ARG A O 1
ATOM 2124 N N . TRP A 1 294 ? 46.230 8.312 -89.025 1.00 51.78 294 TRP A N 1
ATOM 2125 C CA . TRP A 1 294 ? 45.279 7.616 -88.154 1.00 51.78 294 TRP A CA 1
ATOM 2126 C C . TRP A 1 294 ? 44.721 6.386 -88.881 1.00 51.78 294 TRP A C 1
ATOM 2128 O O . TRP A 1 294 ? 44.350 6.489 -90.053 1.00 51.78 294 TRP A O 1
ATOM 2138 N N . GLY A 1 295 ? 44.709 5.238 -88.203 1.00 53.94 295 GLY A N 1
ATOM 2139 C CA . GLY A 1 295 ? 44.087 3.989 -88.652 1.00 53.94 295 GLY A CA 1
ATOM 2140 C C . GLY A 1 295 ? 42.930 3.621 -87.746 1.00 53.94 295 GLY A C 1
ATOM 2141 O O . GLY A 1 295 ? 43.089 3.824 -86.522 1.00 53.94 295 GLY A O 1
#